Protein AF-A0A928I585-F1 (afdb_monomer)

Sequence (231 aa):
MHPYAYVKDNLMRIREACDARAERLGIKVPKLLAVTKSATSDEVRALVEDFGQTAIAENRTSLFSERYEMFSDEARPEMHLIGSLQTNKVKYIAGKTALIHSLDSLRLAAEIEKQSAKRELRTRVLIEINSGREEAKGGILPEEADAFAEEIKRNYPHLSLSGVMTMAPICATAEEYRPFFRETARIFHRLSDGGMLEGEPVLSMGMSESFEMAIEEGATLIRVGRALFRK

Foldseek 3Di:
DPPQVLLLVLVVVVQVLQVVLCVVVVHDRAAEEEECQPPDLVNVCCCQPVNPRQHYEYQDLVVLLVLLVSDDPVSRHQYEHEHDDDLVSLLSPQPSHPEYQQAFDVSNLVSVLVNLVVVVAAHEYAFEEALVPDPVDGGDHLVCLVVVLVCSQPPRPSYAHQFHAYDHDDDPALVVCLSSLLSRLVSRVVCVVVVSHDDHHAYEDEEPRHVSSNVVSPGNYYYYYCSSRPD

Solvent-accessible surface area (backbone atoms only — not comparable to full-atom values): 12393 Å² total; per-residue (Å²): 129,67,96,58,46,56,39,53,53,31,46,50,53,53,49,53,50,43,46,56,52,16,61,75,68,76,50,77,65,47,45,72,32,38,37,48,77,84,57,54,72,66,58,52,47,43,41,35,77,74,62,66,45,59,33,38,30,26,53,44,74,69,59,40,51,56,58,56,73,72,39,55,87,92,71,47,50,46,34,31,37,64,28,80,66,56,58,93,51,37,76,80,40,59,92,67,51,64,32,37,35,44,46,48,45,71,72,43,50,53,43,46,24,55,49,15,54,78,66,77,40,69,46,39,32,15,42,17,35,21,62,60,72,48,87,92,50,73,36,34,51,73,88,46,48,64,64,50,50,51,50,44,69,75,74,31,84,25,46,35,45,22,34,32,21,46,71,65,67,94,60,97,47,50,73,70,45,46,66,37,42,44,54,52,37,52,51,44,50,52,39,48,76,69,63,64,44,41,85,81,66,36,36,35,28,28,35,64,81,31,32,70,53,20,47,77,47,61,28,43,26,29,47,36,28,66,61,34,73,52,127

Mean predicted aligned error: 2.72 Å

Structure (mmCIF, N/CA/C/O backbone):
data_AF-A0A928I585-F1
#
_entry.id   AF-A0A928I585-F1
#
loop_
_atom_site.group_PDB
_atom_site.id
_atom_site.type_symbol
_atom_site.label_atom_id
_atom_site.label_alt_id
_atom_site.label_comp_id
_atom_site.label_asym_id
_atom_site.label_entity_id
_atom_site.label_seq_id
_atom_site.pdbx_PDB_ins_code
_atom_site.Cartn_x
_atom_site.Cartn_y
_atom_site.Cartn_z
_atom_site.occupancy
_atom_site.B_iso_or_equiv
_atom_site.auth_seq_id
_atom_site.auth_comp_id
_atom_site.auth_asym_id
_atom_site.auth_atom_id
_atom_site.pdbx_PDB_model_num
ATOM 1 N N . MET A 1 1 ? 9.793 7.549 -30.930 1.00 78.75 1 MET A N 1
ATOM 2 C CA . MET A 1 1 ? 9.981 6.571 -29.836 1.00 78.75 1 MET A CA 1
ATOM 3 C C . MET A 1 1 ? 9.528 7.247 -28.553 1.00 78.75 1 MET A C 1
ATOM 5 O O . MET A 1 1 ? 9.855 8.415 -28.383 1.00 78.75 1 MET A O 1
ATOM 9 N N . HIS A 1 2 ? 8.725 6.585 -27.718 1.00 90.06 2 HIS A N 1
ATOM 10 C CA . HIS A 1 2 ? 8.231 7.191 -26.478 1.00 90.06 2 HIS A CA 1
ATOM 11 C C . HIS A 1 2 ? 9.412 7.473 -25.527 1.00 90.06 2 HIS A C 1
ATOM 13 O O . HIS A 1 2 ? 10.196 6.548 -25.302 1.00 90.06 2 HIS A O 1
ATOM 19 N N . PRO A 1 3 ? 9.572 8.684 -24.959 1.00 93.69 3 PRO A N 1
ATOM 20 C CA . PRO A 1 3 ? 10.729 9.017 -24.111 1.00 93.69 3 PRO A CA 1
ATOM 21 C C . PRO A 1 3 ? 10.835 8.122 -22.863 1.00 93.69 3 PRO A C 1
ATOM 23 O O . PRO A 1 3 ? 11.929 7.872 -22.362 1.00 93.69 3 PRO A O 1
ATOM 26 N N . TYR A 1 4 ? 9.699 7.577 -22.420 1.00 97.00 4 TYR A N 1
ATOM 27 C CA . TYR A 1 4 ? 9.581 6.663 -21.278 1.00 97.00 4 TYR A CA 1
ATOM 28 C C . TYR A 1 4 ? 9.326 5.200 -21.677 1.00 97.00 4 TYR A C 1
ATOM 30 O O . TYR A 1 4 ? 8.713 4.457 -20.917 1.00 97.00 4 TYR A O 1
ATOM 38 N N . ALA A 1 5 ? 9.764 4.765 -22.867 1.00 96.38 5 ALA A N 1
ATOM 39 C CA . ALA A 1 5 ? 9.572 3.379 -23.319 1.00 96.38 5 ALA A CA 1
ATOM 40 C C . ALA A 1 5 ? 10.116 2.337 -22.318 1.00 96.38 5 ALA A C 1
ATOM 42 O O . ALA A 1 5 ? 9.455 1.334 -22.075 1.00 96.38 5 ALA A O 1
ATOM 43 N N . TYR A 1 6 ? 11.244 2.619 -21.652 1.00 97.19 6 TYR A N 1
ATOM 44 C CA . TYR A 1 6 ? 11.790 1.735 -20.611 1.00 97.19 6 TYR A CA 1
ATOM 45 C C . TYR A 1 6 ? 10.815 1.511 -19.443 1.00 97.19 6 TYR A C 1
ATOM 47 O O . TYR A 1 6 ? 10.743 0.403 -18.923 1.00 97.19 6 TYR A O 1
ATOM 55 N N . VAL A 1 7 ? 10.026 2.525 -19.054 1.00 97.81 7 VAL A N 1
ATOM 56 C CA . VAL A 1 7 ? 9.015 2.396 -17.988 1.00 97.81 7 VAL A CA 1
ATOM 57 C C . VAL A 1 7 ? 7.910 1.439 -18.425 1.00 97.81 7 VAL A C 1
ATOM 59 O O . VAL A 1 7 ? 7.502 0.584 -17.642 1.00 97.81 7 VAL A O 1
ATOM 62 N N . LYS A 1 8 ? 7.460 1.535 -19.684 1.00 97.75 8 LYS A N 1
ATOM 63 C CA . LYS A 1 8 ? 6.474 0.611 -20.262 1.00 97.75 8 LYS A CA 1
ATOM 64 C C . LYS A 1 8 ? 7.000 -0.822 -20.289 1.00 97.75 8 LYS A C 1
ATOM 66 O O . LYS A 1 8 ? 6.307 -1.727 -19.833 1.00 97.75 8 LYS A O 1
ATOM 71 N N . ASP A 1 9 ? 8.223 -1.015 -20.774 1.00 98.00 9 ASP A N 1
ATOM 72 C CA . ASP A 1 9 ? 8.837 -2.341 -20.864 1.00 98.00 9 ASP A CA 1
ATOM 73 C C . ASP A 1 9 ? 9.013 -2.962 -19.472 1.00 98.00 9 ASP A C 1
ATOM 75 O O . ASP A 1 9 ? 8.718 -4.137 -19.260 1.00 98.00 9 ASP A O 1
ATOM 79 N N . ASN A 1 10 ? 9.441 -2.166 -18.489 1.00 98.19 10 ASN A N 1
ATOM 80 C CA . ASN A 1 10 ? 9.552 -2.609 -17.102 1.00 98.19 10 ASN A CA 1
ATOM 81 C C . ASN A 1 10 ? 8.188 -2.957 -16.500 1.00 98.19 10 ASN A C 1
ATOM 83 O O . ASN A 1 10 ? 8.057 -3.997 -15.857 1.00 98.19 10 ASN A O 1
ATOM 87 N N . LEU A 1 11 ? 7.168 -2.122 -16.726 1.00 98.31 11 LEU A N 1
ATOM 88 C CA . LEU A 1 11 ? 5.801 -2.381 -16.275 1.00 98.31 11 LEU A CA 1
ATOM 89 C C . LEU A 1 11 ? 5.280 -3.714 -16.825 1.00 98.31 11 LEU A C 1
ATOM 91 O O . LEU A 1 11 ? 4.720 -4.502 -16.066 1.00 98.31 11 LEU A O 1
ATOM 95 N N . MET A 1 12 ? 5.490 -3.972 -18.119 1.00 98.19 12 MET A N 1
ATOM 96 C CA . MET A 1 12 ? 5.089 -5.222 -18.769 1.00 98.19 12 MET A CA 1
ATOM 97 C C . MET A 1 12 ? 5.809 -6.423 -18.158 1.00 98.19 12 MET A C 1
ATOM 99 O O . MET A 1 12 ? 5.138 -7.352 -17.724 1.00 98.19 12 MET A O 1
ATOM 103 N N . ARG A 1 13 ? 7.137 -6.361 -17.987 1.00 98.25 13 ARG A N 1
ATOM 104 C CA . ARG A 1 13 ? 7.907 -7.439 -17.335 1.00 98.25 13 ARG A CA 1
ATOM 105 C C . ARG A 1 13 ? 7.422 -7.739 -15.917 1.00 98.25 13 ARG A C 1
ATOM 1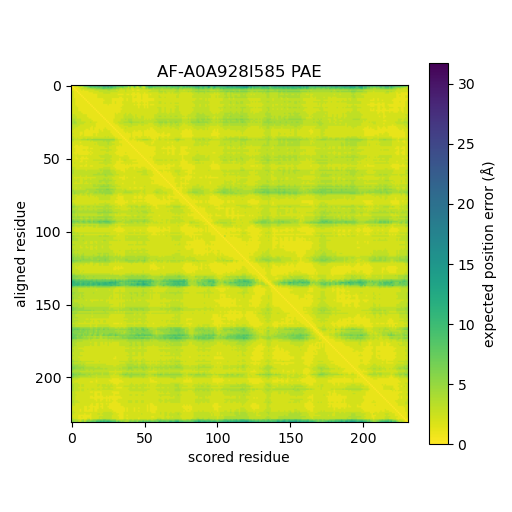07 O O . ARG A 1 13 ? 7.346 -8.898 -15.525 1.00 98.25 13 ARG A O 1
ATOM 114 N N . ILE A 1 14 ? 7.101 -6.707 -15.133 1.00 98.25 14 ILE A N 1
ATOM 115 C CA . ILE A 1 14 ? 6.591 -6.885 -13.766 1.00 98.25 14 ILE A CA 1
ATOM 116 C C . ILE A 1 14 ? 5.202 -7.537 -13.794 1.00 98.25 14 ILE A C 1
ATOM 118 O O . ILE A 1 14 ? 4.952 -8.441 -13.000 1.00 98.25 14 ILE A O 1
ATOM 122 N N . ARG A 1 15 ? 4.309 -7.106 -14.697 1.00 98.25 15 ARG A N 1
ATOM 123 C CA . ARG A 1 15 ? 2.968 -7.697 -14.850 1.00 98.25 15 ARG A CA 1
ATOM 124 C C . ARG A 1 15 ? 3.047 -9.156 -15.295 1.00 98.25 15 ARG A C 1
ATOM 126 O O . ARG A 1 15 ? 2.497 -10.003 -14.607 1.00 98.25 15 ARG A O 1
ATOM 133 N N . GLU A 1 16 ? 3.836 -9.456 -16.324 1.00 98.25 16 GLU A N 1
ATOM 134 C CA . GLU A 1 16 ? 4.101 -10.826 -16.782 1.00 98.25 16 GLU A CA 1
ATOM 135 C C . GLU A 1 16 ? 4.669 -11.698 -15.659 1.00 98.25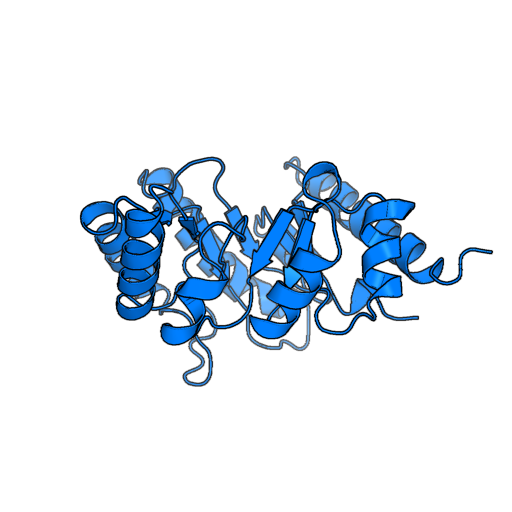 16 GLU A C 1
ATOM 137 O O . GLU A 1 16 ? 4.278 -12.855 -15.501 1.00 98.25 16 GLU A O 1
ATOM 142 N N . ALA A 1 17 ? 5.567 -11.144 -14.834 1.00 97.94 17 ALA A N 1
ATOM 143 C CA . ALA A 1 17 ? 6.060 -11.860 -13.673 1.00 97.94 17 ALA A CA 1
ATOM 144 C C . ALA A 1 17 ? 4.918 -12.177 -12.697 1.00 97.94 17 ALA A C 1
ATOM 146 O O . ALA A 1 17 ? 4.770 -13.333 -12.312 1.00 97.94 17 ALA A O 1
ATOM 147 N N . CYS A 1 18 ? 4.089 -11.194 -12.338 1.00 98.19 18 CYS A N 1
ATOM 148 C CA . CYS A 1 18 ? 2.941 -11.403 -11.452 1.00 98.19 18 CYS A CA 1
ATOM 149 C C . CYS A 1 18 ? 1.968 -12.452 -12.002 1.00 98.19 18 CYS A C 1
ATOM 151 O O . CYS A 1 18 ? 1.593 -13.361 -11.262 1.00 98.19 18 CYS A O 1
ATOM 153 N N . ASP A 1 19 ? 1.620 -12.357 -13.285 1.00 98.19 19 ASP A N 1
ATOM 154 C CA . ASP A 1 19 ? 0.695 -13.263 -13.966 1.00 98.19 19 ASP A CA 1
ATOM 155 C C . ASP A 1 19 ? 1.222 -14.701 -13.937 1.00 98.19 19 ASP A C 1
ATOM 157 O O . ASP A 1 19 ? 0.534 -15.602 -13.462 1.00 98.19 19 ASP A O 1
ATOM 161 N N . ALA A 1 20 ? 2.485 -14.910 -14.323 1.00 98.06 20 ALA A N 1
ATOM 162 C CA . ALA A 1 20 ? 3.092 -16.239 -14.341 1.00 98.06 20 ALA A CA 1
ATOM 163 C C . ALA A 1 20 ? 3.150 -16.889 -12.945 1.00 98.06 20 ALA A C 1
ATOM 165 O O . ALA A 1 20 ? 2.959 -18.100 -12.811 1.00 98.06 20 ALA A O 1
ATOM 166 N N . ARG A 1 21 ? 3.419 -16.112 -11.881 1.00 97.44 21 ARG A N 1
ATOM 167 C CA . ARG A 1 21 ? 3.436 -16.660 -10.509 1.00 97.44 21 ARG A CA 1
ATOM 168 C C . ARG A 1 21 ? 2.017 -16.949 -10.025 1.00 97.44 21 ARG A C 1
ATOM 170 O O . ARG A 1 21 ? 1.809 -17.998 -9.420 1.00 97.44 21 ARG A O 1
ATOM 177 N N . ALA A 1 22 ? 1.064 -16.061 -10.301 1.00 97.44 22 ALA A N 1
ATOM 178 C CA . ALA A 1 22 ? -0.333 -16.249 -9.929 1.00 97.44 22 ALA A CA 1
ATOM 179 C C . ALA A 1 22 ? -0.942 -17.485 -10.609 1.00 97.44 22 ALA A C 1
ATOM 181 O O . ALA A 1 22 ? -1.559 -18.307 -9.934 1.00 97.44 22 ALA A O 1
ATOM 182 N N . GLU A 1 23 ? -0.680 -17.672 -11.906 1.00 98.00 23 GLU A N 1
ATOM 183 C CA . GLU A 1 23 ? -1.092 -18.852 -12.671 1.00 98.00 23 GLU A CA 1
ATOM 184 C C . GLU A 1 23 ? -0.495 -20.135 -12.084 1.00 98.00 23 GLU A C 1
ATOM 186 O O . GLU A 1 23 ? -1.229 -21.070 -11.765 1.00 98.00 23 GLU A O 1
ATOM 191 N N . ARG A 1 24 ? 0.825 -20.161 -11.849 1.00 97.81 24 ARG A N 1
ATOM 192 C CA . ARG A 1 24 ? 1.517 -21.324 -11.267 1.00 97.81 24 ARG A CA 1
ATOM 193 C C . ARG A 1 24 ? 0.950 -21.730 -9.902 1.00 97.81 24 ARG A C 1
ATOM 195 O O . ARG A 1 24 ? 0.950 -22.912 -9.573 1.00 97.81 24 ARG A O 1
ATOM 202 N N . LEU A 1 25 ? 0.520 -20.760 -9.096 1.00 97.38 25 LEU A N 1
ATOM 203 C CA . LEU A 1 25 ? -0.013 -20.982 -7.748 1.00 97.38 25 LEU A CA 1
ATOM 204 C C . LEU A 1 25 ? -1.535 -21.197 -7.724 1.00 97.38 25 LEU A C 1
ATOM 206 O O . LEU A 1 25 ? -2.069 -21.564 -6.681 1.00 97.38 25 LEU A O 1
ATOM 210 N N . GLY A 1 26 ? -2.237 -20.964 -8.837 1.00 97.75 26 GLY A N 1
ATOM 211 C CA . GLY A 1 26 ? -3.699 -21.023 -8.890 1.00 97.75 26 GLY A CA 1
ATOM 212 C C . GLY A 1 26 ? -4.386 -19.932 -8.060 1.00 97.75 26 GLY A C 1
ATOM 213 O O . GLY A 1 26 ? -5.446 -20.178 -7.486 1.00 97.75 26 GLY A O 1
ATOM 214 N N . ILE A 1 27 ? -3.784 -18.741 -7.964 1.00 97.06 27 ILE A N 1
ATOM 215 C CA . ILE A 1 27 ? -4.308 -17.604 -7.187 1.00 97.06 27 ILE A CA 1
ATOM 216 C C . ILE A 1 27 ? -4.685 -16.424 -8.092 1.00 97.06 27 ILE A C 1
ATOM 218 O O . ILE A 1 27 ? -4.290 -16.349 -9.254 1.00 97.06 27 ILE A O 1
ATOM 222 N N . LYS A 1 28 ? -5.437 -15.461 -7.547 1.00 97.44 28 LYS A N 1
ATOM 223 C CA . LYS A 1 28 ? -5.708 -14.183 -8.223 1.00 97.44 28 LYS A CA 1
ATOM 224 C C . LYS A 1 28 ? -4.407 -13.389 -8.381 1.00 97.44 28 LYS A C 1
ATOM 226 O O . LYS A 1 28 ? -3.616 -13.310 -7.443 1.00 97.44 28 LYS A O 1
ATOM 231 N N . VAL A 1 29 ? -4.225 -12.754 -9.540 1.00 98.12 29 VAL A N 1
ATOM 232 C CA . VAL A 1 29 ? -3.088 -11.856 -9.785 1.00 98.12 29 VAL A CA 1
ATOM 233 C C . VAL A 1 29 ? -3.107 -10.712 -8.760 1.00 98.12 29 VAL A C 1
ATOM 235 O O . VAL A 1 29 ? -4.137 -10.042 -8.616 1.00 98.12 29 VAL A O 1
ATOM 238 N N . PRO A 1 30 ? -2.000 -10.467 -8.039 1.00 98.06 30 PRO A N 1
ATOM 239 C CA . PRO A 1 30 ? -1.919 -9.383 -7.070 1.00 98.06 30 PRO A CA 1
ATOM 240 C C . PRO A 1 30 ? -2.001 -8.021 -7.760 1.00 98.06 30 PRO A C 1
ATOM 242 O O . PRO A 1 30 ? -1.493 -7.813 -8.864 1.00 98.06 30 PRO A O 1
ATOM 245 N N . LYS A 1 31 ? -2.567 -7.037 -7.065 1.00 98.38 31 LYS A N 1
ATOM 246 C CA . LYS A 1 31 ? -2.566 -5.658 -7.545 1.00 98.38 31 LYS A CA 1
ATOM 247 C C . LYS A 1 31 ? -1.145 -5.094 -7.520 1.00 98.38 31 LYS A C 1
ATOM 249 O O . LYS A 1 31 ? -0.494 -5.054 -6.476 1.00 98.38 31 LYS A O 1
ATOM 254 N N . LEU A 1 32 ? -0.681 -4.594 -8.661 1.00 98.56 32 LEU A N 1
ATOM 255 C CA . LEU A 1 32 ? 0.571 -3.851 -8.753 1.00 98.56 32 LEU A CA 1
ATOM 256 C C . LEU A 1 32 ? 0.343 -2.386 -8.363 1.00 98.56 32 LEU A C 1
ATOM 258 O O . LEU A 1 32 ? -0.314 -1.644 -9.092 1.00 98.56 32 LEU A O 1
ATOM 262 N N . LEU A 1 33 ? 0.930 -1.962 -7.244 1.00 98.69 33 LEU A N 1
ATOM 263 C CA . LEU A 1 33 ? 0.968 -0.568 -6.816 1.00 98.69 33 LEU A CA 1
ATOM 264 C C . LEU A 1 33 ? 2.307 0.066 -7.222 1.00 98.69 33 LEU A C 1
ATOM 266 O O . LEU A 1 33 ? 3.365 -0.296 -6.694 1.00 98.69 33 LEU A O 1
ATOM 270 N N . ALA A 1 34 ? 2.265 1.016 -8.158 1.00 98.69 34 ALA A N 1
ATOM 271 C CA . ALA A 1 34 ? 3.460 1.693 -8.652 1.00 98.69 34 ALA A CA 1
ATOM 272 C C . ALA A 1 34 ? 3.947 2.752 -7.652 1.00 98.69 34 ALA A C 1
ATOM 274 O O . ALA A 1 34 ? 3.256 3.727 -7.373 1.00 98.69 34 ALA A O 1
ATOM 275 N N . VAL A 1 35 ? 5.151 2.580 -7.108 1.00 98.56 35 VAL A N 1
ATOM 276 C CA . VAL A 1 35 ? 5.731 3.508 -6.128 1.00 98.56 35 VAL A CA 1
ATOM 277 C C . VAL A 1 35 ? 6.500 4.611 -6.851 1.00 98.56 35 VAL A C 1
ATOM 279 O O . VAL A 1 35 ? 7.601 4.380 -7.349 1.00 98.56 35 VAL A O 1
ATOM 282 N N . THR A 1 36 ? 5.946 5.822 -6.863 1.00 98.12 36 THR A N 1
ATOM 283 C CA . THR A 1 36 ? 6.375 6.938 -7.727 1.00 98.12 36 THR A CA 1
ATOM 284 C C . THR A 1 36 ? 7.276 7.968 -7.040 1.00 98.12 36 THR A C 1
ATOM 286 O O . THR A 1 36 ? 7.666 8.961 -7.651 1.00 98.12 36 THR A O 1
ATOM 289 N N . LYS A 1 37 ? 7.703 7.703 -5.797 1.00 95.88 37 LYS A N 1
ATOM 290 C CA . LYS A 1 37 ? 8.476 8.638 -4.950 1.00 95.88 37 LYS A CA 1
ATOM 291 C C . LYS A 1 37 ? 9.781 9.185 -5.540 1.00 95.88 37 LYS A C 1
ATOM 293 O O . LYS A 1 37 ? 10.297 10.185 -5.045 1.00 95.88 37 LYS A O 1
ATOM 298 N N . SER A 1 38 ? 10.355 8.481 -6.515 1.00 93.81 38 SER A N 1
ATOM 299 C CA . SER A 1 38 ? 11.610 8.832 -7.193 1.00 93.81 38 SER A CA 1
ATOM 300 C C . SER A 1 38 ? 11.429 9.118 -8.684 1.00 93.81 38 SER A C 1
ATOM 302 O O . SER A 1 38 ? 12.421 9.357 -9.362 1.00 93.81 38 SER A O 1
ATOM 304 N N . ALA A 1 39 ? 10.198 9.050 -9.190 1.00 97.00 39 ALA A N 1
ATOM 305 C CA . ALA A 1 39 ? 9.883 9.337 -10.580 1.00 97.00 39 ALA A CA 1
ATOM 306 C C . ALA A 1 39 ? 9.668 10.844 -10.776 1.00 97.00 39 ALA A C 1
ATOM 308 O O . ALA A 1 39 ? 9.180 11.551 -9.892 1.00 97.00 39 ALA A O 1
ATOM 309 N N . THR A 1 40 ? 10.022 11.339 -11.950 1.00 97.00 40 THR A N 1
ATOM 310 C CA . THR A 1 40 ? 9.671 12.679 -12.430 1.00 97.00 40 THR A CA 1
ATOM 311 C C . THR A 1 40 ? 8.173 12.786 -12.722 1.00 97.00 40 THR A C 1
ATOM 313 O O . THR A 1 40 ? 7.485 11.783 -12.899 1.00 97.00 40 THR A O 1
ATOM 316 N N . SER A 1 41 ? 7.640 14.007 -12.777 1.00 96.75 41 SER A N 1
ATOM 317 C CA . SER A 1 41 ? 6.222 14.236 -13.092 1.00 96.75 41 SER A CA 1
ATOM 318 C C . SER A 1 41 ? 5.814 13.707 -14.463 1.00 96.75 41 SER A C 1
ATOM 320 O O . SER A 1 41 ? 4.744 13.120 -14.586 1.00 96.75 41 SER A O 1
ATOM 322 N N . ASP A 1 42 ? 6.693 13.826 -15.453 1.00 97.31 42 ASP A N 1
ATOM 323 C CA . ASP A 1 42 ? 6.434 13.324 -16.800 1.00 97.31 42 ASP A CA 1
ATOM 324 C C . ASP A 1 42 ? 6.452 11.788 -16.859 1.00 97.31 42 ASP A C 1
ATOM 326 O O . ASP A 1 42 ? 5.619 11.192 -17.536 1.00 97.31 42 ASP A O 1
ATOM 330 N N . GLU A 1 43 ? 7.332 11.124 -16.096 1.00 97.88 43 GLU A N 1
ATOM 331 C CA . GLU A 1 43 ? 7.302 9.659 -15.963 1.00 97.88 43 GLU A CA 1
ATOM 332 C C . GLU A 1 43 ? 6.001 9.171 -15.321 1.00 97.88 43 GLU A C 1
ATOM 334 O O . GLU A 1 43 ? 5.444 8.164 -15.756 1.00 97.88 43 GLU A O 1
ATOM 339 N N . VAL A 1 44 ? 5.513 9.864 -14.285 1.00 98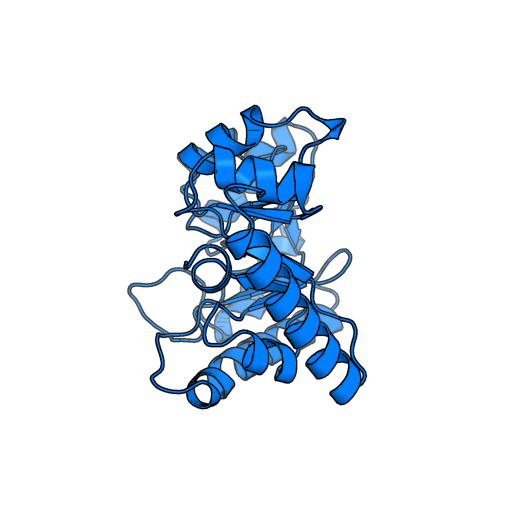.19 44 VAL A N 1
ATOM 340 C CA . VAL A 1 44 ? 4.255 9.505 -13.612 1.00 98.19 44 VAL A CA 1
ATOM 341 C C . VAL A 1 44 ? 3.061 9.742 -14.530 1.00 98.19 44 VAL A C 1
ATOM 343 O O . VAL A 1 44 ? 2.181 8.886 -14.599 1.00 98.19 44 VAL A O 1
ATOM 346 N N . ARG A 1 45 ? 3.050 10.855 -15.274 1.00 97.50 45 ARG A N 1
ATOM 347 C CA . ARG A 1 45 ? 2.014 11.135 -16.272 1.00 97.50 45 ARG A CA 1
ATOM 348 C C . ARG A 1 45 ? 1.976 10.047 -17.341 1.00 97.50 45 ARG A C 1
ATOM 350 O O . ARG A 1 45 ? 0.930 9.439 -17.529 1.00 97.50 45 ARG A O 1
ATOM 357 N N . ALA A 1 46 ? 3.120 9.727 -17.944 1.00 97.94 46 ALA A N 1
ATOM 358 C CA . ALA A 1 46 ? 3.216 8.672 -18.950 1.00 97.94 46 ALA A CA 1
ATOM 359 C C . ALA A 1 46 ? 2.778 7.300 -18.418 1.00 97.94 46 ALA A C 1
ATOM 361 O O . ALA A 1 46 ? 2.062 6.554 -19.083 1.00 97.94 46 ALA A O 1
ATOM 362 N N . LEU A 1 47 ? 3.181 6.961 -17.191 1.00 98.25 47 LEU A N 1
ATOM 363 C CA . LEU A 1 47 ? 2.799 5.706 -16.551 1.00 98.25 47 LEU A CA 1
ATOM 364 C C . LEU A 1 47 ? 1.273 5.549 -16.439 1.00 98.25 47 LEU A C 1
ATOM 366 O O . LEU A 1 47 ? 0.753 4.453 -16.656 1.00 98.25 47 LEU A O 1
ATOM 370 N N . VAL A 1 48 ? 0.569 6.626 -16.097 1.00 98.25 48 VAL A N 1
ATOM 371 C CA . VAL A 1 48 ? -0.885 6.623 -15.904 1.00 98.25 48 VAL A CA 1
ATOM 372 C C . VAL A 1 48 ? -1.618 6.766 -17.238 1.00 98.25 48 VAL A C 1
ATOM 374 O O . VAL A 1 48 ? -2.412 5.897 -17.588 1.00 98.25 48 VAL A O 1
ATOM 377 N N . GLU A 1 49 ? -1.335 7.832 -17.986 1.00 97.00 49 GLU A N 1
ATOM 378 C CA . GLU A 1 49 ? -2.092 8.232 -19.178 1.00 97.00 49 GLU A CA 1
ATOM 379 C C . GLU A 1 49 ? -1.753 7.363 -20.397 1.00 97.00 49 GLU A C 1
ATOM 381 O O . GLU A 1 49 ? -2.658 6.910 -21.097 1.00 97.00 49 GLU A O 1
ATOM 386 N N . ASP A 1 50 ? -0.470 7.058 -20.620 1.00 97.31 50 ASP A N 1
ATOM 387 C CA . ASP A 1 50 ? -0.028 6.344 -21.826 1.00 97.31 50 ASP A CA 1
ATOM 388 C C . ASP A 1 50 ? 0.067 4.827 -21.615 1.00 97.31 50 ASP A C 1
ATOM 390 O O . ASP A 1 50 ? -0.125 4.043 -22.551 1.00 97.31 50 ASP A O 1
ATOM 394 N N . PHE A 1 51 ? 0.404 4.385 -20.397 1.00 97.69 51 PHE A N 1
ATOM 395 C CA . PHE A 1 51 ? 0.650 2.966 -20.086 1.00 97.69 51 PHE A CA 1
ATOM 396 C C . PHE A 1 51 ? -0.449 2.317 -19.233 1.00 97.69 51 PHE A C 1
ATOM 398 O O . PHE A 1 51 ? -0.382 1.114 -18.952 1.00 97.69 51 PHE A O 1
ATOM 405 N N . GLY A 1 52 ? -1.481 3.081 -18.862 1.00 96.69 52 GLY A N 1
ATOM 406 C CA . GLY A 1 52 ? -2.692 2.565 -18.227 1.00 96.69 52 GLY A CA 1
ATOM 407 C C . GLY A 1 52 ? -2.457 1.997 -16.829 1.00 96.69 52 GLY A C 1
ATOM 408 O O . GLY A 1 52 ? -3.088 1.010 -16.441 1.00 96.69 52 GLY A O 1
ATOM 409 N N . GLN A 1 53 ? -1.505 2.543 -16.071 1.00 98.12 53 GLN A N 1
ATOM 410 C CA . GLN A 1 53 ? -1.376 2.202 -14.661 1.00 98.12 53 GLN A CA 1
ATOM 411 C C . GLN A 1 53 ? -2.465 2.908 -13.854 1.00 98.12 53 GLN A C 1
ATOM 413 O O . GLN A 1 53 ? -2.547 4.130 -13.824 1.00 98.12 53 GLN A O 1
ATOM 418 N N . THR A 1 54 ? -3.270 2.127 -13.141 1.00 97.81 54 THR A N 1
ATOM 419 C CA . THR A 1 54 ? -4.463 2.626 -12.443 1.00 97.81 54 THR A CA 1
ATOM 420 C C . THR A 1 54 ? -4.253 2.881 -10.957 1.00 97.81 54 THR A C 1
ATOM 422 O O . THR A 1 54 ? -5.154 3.397 -10.308 1.00 97.81 54 THR A O 1
ATOM 425 N N . ALA A 1 55 ? -3.093 2.526 -10.396 1.00 98.44 55 ALA A N 1
ATOM 426 C CA . ALA A 1 55 ? -2.791 2.733 -8.983 1.00 98.44 55 ALA A CA 1
ATOM 427 C C . ALA A 1 55 ? -1.336 3.160 -8.759 1.00 98.44 55 ALA A C 1
ATOM 429 O O . ALA A 1 55 ? -0.402 2.487 -9.216 1.00 98.44 55 ALA A O 1
ATOM 430 N N . ILE A 1 56 ? -1.148 4.246 -8.011 1.00 98.75 56 ILE A N 1
ATOM 431 C CA . ILE A 1 56 ? 0.162 4.799 -7.656 1.00 98.75 56 ILE A CA 1
ATOM 432 C C . ILE A 1 56 ? 0.275 5.035 -6.150 1.00 98.75 56 ILE A C 1
ATOM 434 O O . ILE A 1 56 ? -0.721 5.187 -5.441 1.00 98.75 56 ILE A O 1
ATOM 438 N N . ALA A 1 57 ? 1.507 5.088 -5.654 1.00 98.44 57 ALA A N 1
ATOM 439 C CA . ALA A 1 57 ? 1.791 5.299 -4.247 1.00 98.44 57 ALA A CA 1
ATOM 440 C C . ALA A 1 57 ? 2.916 6.289 -4.002 1.00 98.44 57 ALA A C 1
ATOM 442 O O . ALA A 1 57 ? 3.992 6.207 -4.600 1.00 98.44 57 ALA A O 1
ATOM 443 N N . GLU A 1 58 ? 2.692 7.131 -2.998 1.00 98.25 58 GLU A N 1
ATOM 444 C CA . GLU A 1 58 ? 3.682 8.072 -2.499 1.00 98.25 58 GLU A CA 1
ATOM 445 C C . GLU A 1 58 ? 4.037 7.800 -1.038 1.00 98.25 58 GLU A C 1
ATOM 447 O O . GLU A 1 58 ? 3.239 7.287 -0.251 1.00 98.25 58 GLU A O 1
ATOM 452 N N . ASN A 1 59 ? 5.269 8.145 -0.662 1.00 96.44 59 ASN A N 1
ATOM 453 C CA . ASN A 1 59 ? 5.765 7.972 0.706 1.00 96.44 59 ASN A CA 1
ATOM 454 C C . ASN A 1 59 ? 5.799 9.276 1.517 1.00 96.44 59 ASN A C 1
ATOM 456 O O . ASN A 1 59 ? 6.178 9.263 2.685 1.00 96.44 59 ASN A O 1
ATOM 460 N N . ARG A 1 60 ? 5.458 10.411 0.900 1.00 96.44 60 ARG A N 1
ATOM 461 C CA . ARG A 1 60 ? 5.440 11.731 1.538 1.00 96.44 60 ARG A CA 1
ATOM 462 C C . ARG A 1 60 ? 4.143 12.438 1.192 1.00 96.44 60 ARG A C 1
ATOM 464 O O . ARG A 1 60 ? 3.754 12.489 0.032 1.00 96.44 60 ARG A O 1
ATOM 471 N N . THR A 1 61 ? 3.516 13.049 2.191 1.00 96.31 61 THR A N 1
ATOM 472 C CA . THR A 1 61 ? 2.231 13.749 2.032 1.00 96.31 61 THR A CA 1
ATOM 473 C C . THR A 1 61 ? 2.311 14.960 1.100 1.00 96.31 61 THR A C 1
ATOM 475 O O . THR A 1 61 ? 1.341 15.258 0.407 1.00 96.31 61 THR A O 1
ATOM 478 N N . SER A 1 62 ? 3.466 15.631 1.033 1.00 95.56 62 SER A N 1
ATOM 479 C CA . SER A 1 62 ? 3.698 16.732 0.090 1.00 95.56 62 SER A CA 1
ATOM 480 C C . SER A 1 62 ? 3.690 16.247 -1.357 1.00 95.56 62 SER A C 1
ATOM 482 O O . SER A 1 62 ? 2.955 16.791 -2.172 1.00 95.56 62 SER A O 1
ATOM 484 N N . LEU A 1 63 ? 4.446 15.185 -1.647 1.00 96.44 63 LEU A N 1
ATOM 485 C CA . LEU A 1 63 ? 4.519 14.608 -2.986 1.00 96.44 63 LEU A CA 1
ATOM 486 C C . LEU A 1 63 ? 3.187 13.961 -3.383 1.00 96.44 63 LEU A C 1
ATOM 488 O O . LEU A 1 63 ? 2.731 14.154 -4.499 1.00 96.44 63 LEU A O 1
ATOM 492 N N . PHE A 1 64 ? 2.504 13.293 -2.446 1.00 97.75 64 PHE A N 1
ATOM 493 C CA . PHE A 1 64 ? 1.127 12.836 -2.646 1.00 97.75 64 PHE A CA 1
ATOM 494 C C . PHE A 1 64 ? 0.215 13.984 -3.091 1.00 97.75 64 PHE A C 1
ATOM 496 O O . PHE A 1 64 ? -0.522 13.840 -4.057 1.00 97.75 64 PHE A O 1
ATOM 503 N N . SER A 1 65 ? 0.273 15.134 -2.413 1.00 96.19 65 SER A N 1
ATOM 504 C CA . SER A 1 65 ? -0.567 16.283 -2.770 1.00 96.19 65 SER A CA 1
ATOM 505 C C . SER A 1 65 ? -0.227 16.810 -4.165 1.00 96.19 65 SER A C 1
ATOM 507 O O . SER A 1 65 ? -1.133 17.059 -4.944 1.00 96.19 65 SER A O 1
ATOM 509 N N . GLU A 1 66 ? 1.058 16.902 -4.515 1.00 95.69 66 GLU A N 1
ATOM 510 C CA . GLU A 1 66 ? 1.499 17.285 -5.863 1.00 95.69 66 GLU A CA 1
ATOM 511 C C . GLU A 1 66 ? 0.975 16.320 -6.940 1.00 95.69 66 GLU A C 1
ATOM 513 O O . GLU A 1 66 ? 0.442 16.761 -7.956 1.00 95.69 66 GLU A O 1
ATOM 518 N N . ARG A 1 67 ? 1.073 15.002 -6.710 1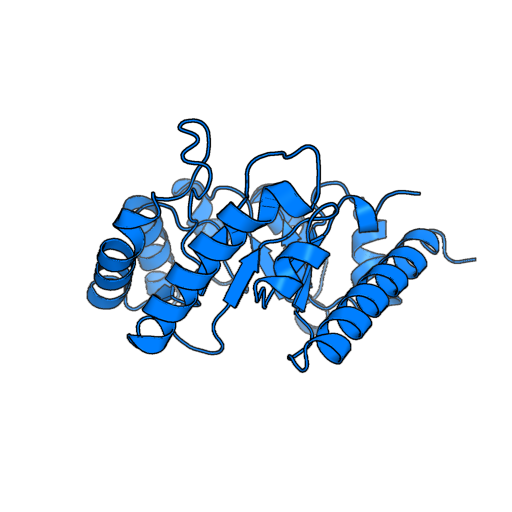.00 96.56 67 ARG A N 1
ATOM 519 C CA . ARG A 1 67 ? 0.528 13.990 -7.632 1.00 96.56 67 ARG A CA 1
ATOM 520 C C . ARG A 1 67 ? -0.990 14.054 -7.733 1.00 96.56 67 ARG A C 1
ATOM 522 O O . ARG A 1 67 ? -1.524 13.821 -8.807 1.00 96.56 67 ARG A O 1
ATOM 529 N N . TYR A 1 68 ? -1.682 14.380 -6.646 1.00 96.75 68 TYR A N 1
ATOM 530 C CA . TYR A 1 68 ? -3.139 14.464 -6.640 1.00 96.75 68 TYR A CA 1
ATOM 531 C C . TYR A 1 68 ? -3.651 15.576 -7.558 1.00 96.75 68 TYR A C 1
ATOM 533 O O . TYR A 1 68 ? -4.580 15.348 -8.330 1.00 96.75 68 TYR A O 1
ATOM 541 N N . GLU A 1 69 ? -3.013 16.749 -7.508 1.00 96.31 69 GLU A N 1
ATOM 542 C CA . GLU A 1 69 ? -3.371 17.907 -8.340 1.00 96.31 69 GLU A CA 1
ATOM 543 C C . GLU A 1 69 ? -2.900 17.765 -9.805 1.00 96.31 69 GLU A C 1
ATOM 545 O O . GLU A 1 69 ? -3.294 18.549 -10.664 1.00 96.31 69 GLU A O 1
ATOM 550 N N . MET A 1 70 ? -2.060 16.770 -10.117 1.00 96.06 70 MET A N 1
ATOM 551 C CA . MET A 1 70 ? -1.560 16.517 -11.477 1.00 96.06 70 MET A CA 1
ATOM 552 C C . MET A 1 70 ? -2.631 15.975 -12.432 1.00 96.06 70 MET A C 1
ATOM 554 O O . MET A 1 70 ? -2.506 16.153 -13.649 1.00 96.06 70 MET A O 1
ATOM 558 N N . PHE A 1 71 ? -3.639 15.294 -11.884 1.00 96.75 71 PHE A N 1
ATOM 559 C CA . PHE A 1 71 ? -4.664 14.570 -12.630 1.00 96.75 71 PHE A CA 1
ATOM 560 C C . PHE A 1 71 ? -6.053 15.155 -12.359 1.00 96.75 71 PHE A C 1
ATOM 562 O O . PHE A 1 71 ? -6.373 15.507 -11.216 1.00 96.75 71 PHE A O 1
ATOM 569 N N . SER A 1 72 ? -6.891 15.217 -13.400 1.00 95.38 72 SER A N 1
ATOM 570 C CA . SER A 1 72 ? -8.321 15.510 -13.236 1.00 95.38 72 SER A CA 1
ATOM 571 C C . SER A 1 72 ? -9.016 14.378 -12.484 1.00 95.38 72 SER A C 1
ATOM 573 O O . SER A 1 72 ? -8.480 13.274 -12.392 1.00 95.38 72 SER A O 1
ATOM 575 N N . ASP A 1 73 ? -10.212 14.631 -11.956 1.00 93.56 73 ASP A N 1
ATOM 576 C CA . ASP A 1 73 ? -10.960 13.625 -11.198 1.00 93.56 73 ASP A CA 1
ATOM 577 C C . ASP A 1 73 ? -11.245 12.357 -12.024 1.00 93.56 73 ASP A C 1
ATOM 579 O O . ASP A 1 73 ? -11.170 11.256 -11.486 1.00 93.56 73 ASP A O 1
ATOM 583 N N . GLU A 1 74 ? -11.484 12.491 -13.331 1.00 93.56 74 GLU A N 1
ATOM 584 C CA . GLU A 1 74 ? -11.782 11.379 -14.244 1.00 93.56 74 GLU A CA 1
ATOM 585 C C . GLU A 1 74 ? -10.546 10.552 -14.617 1.00 93.56 74 GLU A C 1
ATOM 587 O O . GLU A 1 74 ? -10.659 9.357 -14.880 1.00 93.56 74 GLU A O 1
ATOM 592 N N . ALA A 1 75 ? -9.371 11.185 -14.662 1.00 94.44 75 ALA A N 1
ATOM 593 C CA . ALA A 1 75 ? -8.113 10.550 -15.055 1.00 94.44 75 ALA A CA 1
ATOM 594 C C . ALA A 1 75 ? -7.242 10.142 -13.855 1.00 94.44 75 ALA A C 1
ATOM 596 O O . ALA A 1 75 ? -6.171 9.559 -14.037 1.00 94.44 75 ALA A O 1
ATOM 597 N N . ARG A 1 76 ? -7.657 10.467 -12.622 1.00 97.56 76 ARG A N 1
ATOM 598 C CA . ARG A 1 76 ? -6.843 10.230 -11.429 1.00 97.56 76 ARG A CA 1
ATOM 599 C C . ARG A 1 76 ? -6.736 8.729 -11.139 1.00 97.56 76 ARG A C 1
ATOM 601 O O . ARG A 1 76 ? -7.762 8.072 -10.959 1.00 97.56 76 ARG A O 1
ATOM 608 N N . PRO A 1 77 ? -5.514 8.178 -11.020 1.00 98.06 77 PRO A N 1
ATOM 609 C CA . PRO A 1 77 ? -5.342 6.803 -10.573 1.00 98.06 77 PRO A CA 1
ATOM 610 C C . PRO A 1 77 ? -5.751 6.674 -9.101 1.00 98.06 77 PRO A C 1
ATOM 612 O O . PRO A 1 77 ? -5.779 7.651 -8.350 1.00 98.06 77 PRO A O 1
ATOM 615 N N . GLU A 1 78 ? -5.977 5.452 -8.635 1.00 98.06 78 GLU A N 1
ATOM 616 C CA . GLU A 1 78 ? -6.044 5.186 -7.204 1.00 98.06 78 GLU A CA 1
ATOM 617 C C . GLU A 1 78 ? -4.736 5.621 -6.536 1.00 98.06 78 GLU A C 1
ATOM 619 O O . GLU A 1 78 ? -3.646 5.153 -6.876 1.00 98.06 78 GLU A O 1
ATOM 624 N N . MET A 1 79 ? -4.846 6.524 -5.567 1.00 98.19 79 MET A N 1
ATOM 625 C CA . MET A 1 79 ? -3.691 7.087 -4.885 1.00 98.19 79 MET A CA 1
ATOM 626 C C . MET A 1 79 ? -3.555 6.524 -3.481 1.00 98.19 79 MET A C 1
ATOM 628 O O . MET A 1 79 ? -4.421 6.722 -2.632 1.00 98.19 79 MET A O 1
ATOM 632 N N . HIS A 1 80 ? -2.439 5.857 -3.221 1.00 98.75 80 HIS A N 1
ATOM 633 C CA . HIS A 1 80 ? -2.135 5.249 -1.932 1.00 98.75 80 HIS A CA 1
ATOM 634 C C . HIS A 1 80 ? -1.051 6.049 -1.201 1.00 98.75 80 HIS A C 1
ATOM 636 O O . HIS A 1 80 ? -0.119 6.581 -1.814 1.00 98.75 80 HIS A O 1
ATOM 642 N N . LEU A 1 81 ? -1.128 6.091 0.129 1.00 98.56 81 LEU A N 1
ATOM 643 C CA . LEU A 1 81 ? -0.050 6.608 0.972 1.00 98.56 81 LEU A CA 1
ATOM 644 C C . LEU A 1 81 ? 0.626 5.443 1.698 1.00 98.56 81 LEU A C 1
ATOM 646 O O . LEU A 1 81 ? -0.016 4.741 2.479 1.00 98.56 81 LEU A O 1
ATOM 650 N N . ILE A 1 82 ? 1.920 5.247 1.433 1.00 98.06 82 ILE A N 1
ATOM 651 C CA . ILE A 1 82 ? 2.687 4.091 1.934 1.00 98.06 82 ILE A CA 1
ATOM 652 C C . ILE A 1 82 ? 3.815 4.448 2.901 1.00 98.06 82 ILE A C 1
ATOM 654 O O . ILE A 1 82 ? 4.486 3.557 3.406 1.00 98.06 82 ILE A O 1
ATOM 658 N N . GLY A 1 83 ? 4.083 5.737 3.096 1.00 96.12 83 GLY A N 1
ATOM 659 C CA . GLY A 1 83 ? 5.065 6.209 4.069 1.00 96.12 83 GLY A CA 1
ATOM 660 C C . GLY A 1 83 ? 4.388 6.672 5.349 1.00 96.12 83 GLY A C 1
ATOM 661 O O . GLY A 1 83 ? 3.199 6.987 5.331 1.00 96.12 83 GLY A O 1
ATOM 662 N N . SER A 1 84 ? 5.166 6.769 6.426 1.00 94.62 84 SER A N 1
ATOM 663 C CA . SER A 1 84 ? 4.687 7.178 7.746 1.00 94.62 84 SER A CA 1
ATOM 664 C C . SER A 1 84 ? 3.847 8.455 7.683 1.00 94.62 84 SER A C 1
ATOM 666 O O . SER A 1 84 ? 4.282 9.497 7.173 1.00 94.62 84 SER A O 1
ATOM 668 N N . LEU A 1 85 ? 2.636 8.385 8.234 1.00 96.81 85 LEU A N 1
ATOM 669 C CA . LEU A 1 85 ? 1.694 9.493 8.240 1.00 96.81 85 LEU A CA 1
ATOM 670 C C . LEU A 1 85 ? 1.732 10.218 9.584 1.00 96.81 85 LEU A C 1
ATOM 672 O O . LEU A 1 85 ? 1.197 9.765 10.588 1.00 96.81 85 LEU A O 1
ATOM 676 N N . GLN A 1 86 ? 2.325 11.408 9.587 1.00 96.25 86 GLN A N 1
ATOM 677 C CA . GLN A 1 86 ? 2.268 12.287 10.751 1.00 96.25 86 GLN A CA 1
ATOM 678 C C . GLN A 1 86 ? 0.829 12.772 10.983 1.00 96.25 86 GLN A C 1
ATOM 680 O O . GLN A 1 86 ? 0.156 13.218 10.051 1.00 96.25 86 GLN A O 1
ATOM 685 N N . THR A 1 87 ? 0.376 12.759 12.238 1.00 97.19 87 THR A N 1
ATOM 686 C CA . THR A 1 87 ? -0.998 13.136 12.626 1.00 97.19 87 THR A CA 1
ATOM 687 C C . THR A 1 87 ? -1.404 14.522 12.118 1.00 97.19 87 THR A C 1
ATOM 689 O O . THR A 1 87 ? -2.456 14.691 11.508 1.00 97.19 87 THR A O 1
ATOM 692 N N . ASN A 1 88 ? -0.529 15.523 12.238 1.00 96.88 88 ASN A N 1
ATOM 693 C CA . ASN A 1 88 ? -0.781 16.880 11.733 1.00 96.88 88 ASN A CA 1
ATOM 694 C C . ASN A 1 88 ? -0.946 16.970 10.199 1.00 96.88 88 ASN A C 1
ATOM 696 O O . ASN A 1 88 ? -1.393 18.009 9.696 1.00 96.88 88 ASN A O 1
ATOM 700 N N . LYS A 1 89 ? -0.582 15.920 9.451 1.00 97.50 89 LYS A N 1
ATOM 701 C CA . LYS A 1 89 ? -0.722 15.844 7.993 1.00 97.50 89 LYS A CA 1
ATOM 702 C C . LYS A 1 89 ? -1.971 15.098 7.528 1.00 97.50 89 LYS A C 1
ATOM 704 O O . LYS A 1 89 ? -2.335 15.250 6.365 1.00 97.50 89 LYS A O 1
ATOM 709 N N . VAL A 1 90 ? -2.668 14.378 8.407 1.00 97.75 90 VAL A N 1
ATOM 710 C CA . VAL A 1 90 ? -3.878 13.600 8.069 1.00 97.75 90 VAL A CA 1
ATOM 711 C C . VAL A 1 90 ? -4.933 14.460 7.366 1.00 97.75 90 VAL A C 1
ATOM 713 O O . VAL A 1 90 ? -5.521 14.037 6.373 1.00 97.75 90 VAL A O 1
ATOM 716 N N . LYS A 1 91 ? -5.112 15.714 7.802 1.00 95.75 91 LYS A N 1
ATOM 717 C CA . LYS A 1 91 ? -6.055 16.673 7.196 1.00 95.75 91 LYS A CA 1
ATOM 718 C C . LYS A 1 91 ? -5.820 16.952 5.702 1.00 95.75 91 LYS A C 1
ATOM 720 O O . LYS A 1 91 ? -6.744 17.391 5.023 1.00 95.75 91 LYS A O 1
ATOM 725 N N . TYR A 1 92 ? -4.611 16.730 5.186 1.00 94.88 92 TYR A N 1
ATOM 726 C CA . TYR A 1 92 ? -4.306 16.909 3.761 1.00 94.88 92 TYR A CA 1
ATOM 727 C C . TYR A 1 92 ? -4.598 15.653 2.931 1.00 94.88 92 TYR A C 1
ATOM 729 O O . TYR A 1 92 ? -4.664 15.745 1.711 1.00 94.88 92 TYR A O 1
ATOM 737 N N . ILE A 1 93 ? -4.770 14.498 3.583 1.00 95.19 93 ILE A N 1
ATOM 738 C CA . ILE A 1 93 ? -4.845 13.178 2.943 1.00 95.19 93 ILE A CA 1
ATOM 739 C C . ILE A 1 93 ? -6.248 12.569 3.027 1.00 95.19 93 ILE A C 1
ATOM 741 O O . ILE A 1 93 ? -6.681 11.916 2.078 1.00 95.19 93 ILE A O 1
ATOM 745 N N . ALA A 1 94 ? -6.969 12.782 4.135 1.00 92.00 94 ALA A N 1
ATOM 746 C CA . ALA A 1 94 ? -8.336 12.282 4.305 1.00 92.00 94 ALA A CA 1
ATOM 747 C C . ALA A 1 94 ? -9.209 12.674 3.098 1.00 92.00 94 ALA A C 1
ATOM 749 O O . ALA A 1 94 ? -9.141 13.809 2.634 1.00 92.00 94 ALA A O 1
ATOM 750 N N . GLY A 1 95 ? -9.987 11.744 2.546 1.00 92.62 95 GLY A N 1
ATOM 751 C CA . GLY A 1 95 ? -10.820 11.978 1.355 1.00 92.62 95 GLY A CA 1
ATOM 752 C C . GLY A 1 95 ? -10.086 12.122 0.013 1.00 92.62 95 GLY A C 1
ATOM 753 O O . GLY A 1 95 ? -10.751 12.220 -1.008 1.00 92.62 95 GLY A O 1
ATOM 754 N N . LYS A 1 96 ? -8.746 12.119 -0.010 1.00 96.00 96 LYS A N 1
ATOM 755 C CA . LYS A 1 96 ? -7.943 12.085 -1.248 1.00 96.00 96 LYS A CA 1
ATOM 756 C C . LYS A 1 96 ? -7.293 10.722 -1.504 1.00 96.00 96 LYS A C 1
ATOM 758 O O . LYS A 1 96 ? -6.940 10.401 -2.632 1.00 96.00 96 LYS A O 1
ATOM 763 N N . THR A 1 97 ? -7.076 9.943 -0.448 1.00 96.94 97 THR A N 1
ATOM 764 C CA . THR A 1 97 ? -6.413 8.635 -0.510 1.00 96.94 97 THR A CA 1
ATOM 765 C C . THR A 1 97 ? -7.403 7.501 -0.754 1.00 96.94 97 THR A C 1
ATOM 767 O O . THR A 1 97 ? -8.462 7.453 -0.131 1.00 96.94 97 THR A O 1
ATOM 770 N N . ALA A 1 98 ? -7.020 6.557 -1.611 1.00 98.06 98 ALA A N 1
ATOM 771 C CA . ALA A 1 98 ? -7.708 5.283 -1.776 1.00 98.06 98 ALA A CA 1
ATOM 772 C C . ALA A 1 98 ? -7.408 4.324 -0.610 1.00 98.06 98 ALA A C 1
ATOM 774 O O . ALA A 1 98 ? -8.276 3.546 -0.213 1.00 98.06 98 ALA A O 1
ATOM 775 N N . LEU A 1 99 ? -6.186 4.376 -0.058 1.00 98.69 99 LEU A N 1
ATOM 776 C CA . LEU A 1 99 ? -5.737 3.504 1.030 1.00 98.69 99 LEU A CA 1
ATOM 777 C C . LEU A 1 99 ? -4.494 4.076 1.734 1.00 98.69 99 LEU A C 1
ATOM 779 O O . LEU A 1 99 ? -3.499 4.425 1.092 1.00 98.69 99 LEU A O 1
ATOM 783 N N . ILE A 1 100 ? -4.525 4.145 3.066 1.00 98.69 100 ILE A N 1
ATOM 784 C CA . ILE A 1 100 ? -3.343 4.434 3.899 1.00 98.69 100 ILE A CA 1
ATOM 785 C C . ILE A 1 100 ? -2.765 3.109 4.385 1.00 98.69 100 ILE A C 1
ATOM 787 O O . ILE A 1 100 ? -3.457 2.341 5.040 1.00 98.69 100 ILE A O 1
ATOM 791 N N . HIS A 1 101 ? -1.498 2.838 4.089 1.00 98.69 101 HIS A N 1
ATOM 792 C CA . HIS A 1 101 ? -0.872 1.560 4.439 1.00 98.69 101 HIS A CA 1
ATOM 793 C C . HIS A 1 101 ? -0.165 1.567 5.801 1.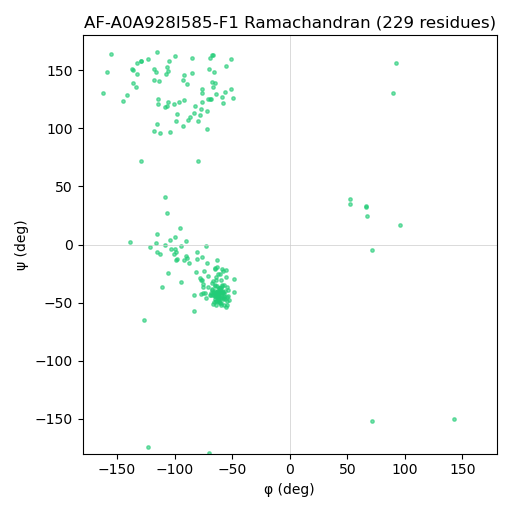00 98.69 101 HIS A C 1
ATOM 795 O O . HIS A 1 101 ? 0.228 0.510 6.275 1.00 98.69 101 HIS A O 1
ATOM 801 N N . SER A 1 102 ? 0.051 2.748 6.379 1.00 97.62 102 SER A N 1
ATOM 802 C CA . SER A 1 102 ? 0.966 2.973 7.501 1.00 97.62 102 SER A CA 1
ATOM 803 C C . SER A 1 102 ? 0.230 3.256 8.818 1.00 97.62 102 SER A C 1
ATOM 805 O O . SER A 1 102 ? 0.565 4.223 9.507 1.00 97.62 102 SER A O 1
ATOM 807 N N . LEU A 1 103 ? -0.865 2.544 9.121 1.00 98.50 103 LEU A N 1
ATOM 808 C CA . LEU A 1 103 ? -1.533 2.711 10.414 1.00 98.50 103 LEU A CA 1
ATOM 809 C C . LEU A 1 103 ? -0.765 1.921 11.476 1.00 98.50 103 LEU A C 1
ATOM 811 O O . LEU A 1 103 ? -0.848 0.698 11.516 1.00 98.50 103 LEU A O 1
ATOM 815 N N . ASP A 1 104 ? -0.034 2.629 12.329 1.00 97.25 104 ASP A N 1
ATOM 816 C CA . ASP A 1 104 ? 0.908 2.044 13.292 1.00 97.25 104 ASP A CA 1
ATOM 817 C C . ASP A 1 104 ? 0.599 2.391 14.757 1.00 97.25 104 ASP A C 1
ATOM 819 O O . ASP A 1 104 ? 1.317 1.986 15.665 1.00 97.25 104 ASP A O 1
ATOM 823 N N . SER A 1 105 ? -0.437 3.194 15.014 1.00 98.00 105 SER A N 1
ATOM 824 C CA . SER A 1 105 ? -0.727 3.690 16.358 1.00 98.00 105 SER A CA 1
ATOM 825 C C . SER A 1 105 ? -2.176 4.142 16.524 1.00 98.00 105 SER A C 1
ATOM 827 O O . SER A 1 105 ? -2.788 4.711 15.617 1.00 98.00 105 SER A O 1
ATOM 829 N N . LEU A 1 106 ? -2.712 3.984 17.739 1.00 98.38 106 LEU A N 1
ATOM 830 C CA . LEU A 1 106 ? -4.049 4.480 18.098 1.00 98.38 106 LEU A CA 1
ATOM 831 C C . LEU A 1 106 ? -4.139 6.009 18.034 1.00 98.38 106 LEU A C 1
ATOM 833 O O . LEU A 1 106 ? -5.191 6.578 17.744 1.00 98.38 106 LEU A O 1
ATOM 837 N N . ARG A 1 107 ? -3.012 6.700 18.248 1.00 98.25 107 ARG A N 1
ATOM 838 C CA . ARG A 1 107 ? -2.924 8.154 18.076 1.00 98.25 107 ARG A CA 1
ATOM 839 C C . ARG A 1 107 ? -3.149 8.559 16.618 1.00 98.25 107 ARG A C 1
ATOM 841 O O . ARG A 1 107 ? -3.824 9.558 16.367 1.00 98.25 107 ARG A O 1
ATOM 848 N N . LEU A 1 108 ? -2.583 7.812 15.669 1.00 98.56 108 LEU A N 1
ATOM 849 C CA . LEU A 1 108 ? -2.830 8.031 14.249 1.00 98.56 108 LEU A CA 1
ATOM 850 C C . LEU A 1 108 ? -4.269 7.656 13.877 1.00 98.56 108 LEU A C 1
ATOM 852 O O . LEU A 1 108 ? -4.928 8.449 13.205 1.00 98.56 108 LEU A O 1
ATOM 856 N N . ALA A 1 109 ? -4.781 6.530 14.384 1.00 98.62 109 ALA A N 1
ATOM 857 C CA . ALA A 1 109 ? -6.172 6.119 14.188 1.00 98.62 109 ALA A CA 1
ATOM 858 C C . ALA A 1 109 ? -7.162 7.212 14.615 1.00 98.62 109 ALA A C 1
ATOM 860 O O . ALA A 1 109 ? -8.024 7.604 13.832 1.00 98.62 109 ALA A O 1
ATOM 861 N N . ALA A 1 110 ? -6.974 7.782 15.809 1.00 98.69 110 ALA A N 1
ATOM 862 C CA . ALA A 1 110 ? -7.822 8.844 16.345 1.00 98.69 110 ALA A CA 1
ATOM 863 C C . ALA A 1 110 ? -7.825 10.113 15.487 1.00 98.69 110 ALA A C 1
ATOM 865 O O . ALA A 1 110 ? -8.861 10.760 15.330 1.00 98.69 110 ALA A O 1
ATOM 866 N N . GLU A 1 111 ? -6.682 10.485 14.909 1.00 98.75 111 GLU A N 1
ATOM 867 C CA . GLU A 1 111 ? -6.637 11.651 14.030 1.00 98.75 111 GLU A CA 1
ATOM 868 C C . GLU A 1 111 ? -7.258 11.353 12.655 1.00 98.75 111 GLU A C 1
ATOM 870 O O . GLU A 1 111 ? -7.954 12.216 12.121 1.00 98.75 111 GLU A O 1
ATOM 875 N N . ILE A 1 112 ? -7.081 10.146 12.098 1.00 98.56 112 ILE A N 1
ATOM 876 C CA . ILE A 1 112 ? -7.773 9.724 10.864 1.00 98.56 112 ILE A CA 1
ATOM 877 C C . ILE A 1 112 ? -9.285 9.717 11.079 1.00 98.56 112 ILE A C 1
ATOM 879 O O . ILE A 1 112 ? -10.003 10.302 10.269 1.00 98.56 112 ILE A O 1
ATOM 883 N N . GLU A 1 113 ? -9.757 9.143 12.181 1.00 98.56 113 GLU A N 1
ATOM 884 C CA . GLU A 1 113 ? -11.167 9.104 12.575 1.00 98.56 113 GLU A CA 1
ATOM 885 C C . GLU A 1 113 ? -11.747 10.512 12.626 1.00 98.56 113 GLU A C 1
ATOM 887 O O . GLU A 1 113 ? -12.696 10.834 11.917 1.00 98.56 113 GLU A O 1
ATOM 892 N N . LYS A 1 114 ? -11.100 11.408 13.374 1.00 98.50 114 LYS A N 1
ATOM 893 C CA . LYS A 1 114 ? -11.526 12.801 13.511 1.00 98.50 114 LYS A CA 1
ATOM 894 C C . LYS A 1 114 ? -11.623 13.535 12.173 1.00 98.50 114 LYS A C 1
ATOM 896 O O . LYS A 1 114 ? -12.540 14.332 11.986 1.00 98.50 114 LYS A O 1
ATOM 901 N N . GLN A 1 115 ? -10.665 13.349 11.262 1.00 98.44 115 GLN A N 1
ATOM 902 C CA . GLN A 1 115 ? -10.691 14.026 9.957 1.00 98.44 115 GLN A CA 1
ATOM 903 C C . GLN A 1 115 ? -11.692 13.388 8.988 1.00 98.44 115 GLN A C 1
ATOM 905 O O . GLN A 1 115 ? -12.257 14.101 8.160 1.00 98.44 115 GLN A O 1
ATOM 910 N N . SER A 1 116 ? -11.922 12.082 9.110 1.00 98.19 116 SER A N 1
ATOM 911 C CA . SER A 1 116 ? -12.891 11.331 8.307 1.00 98.19 116 SER A CA 1
ATOM 912 C C . SER A 1 116 ? -14.324 11.666 8.726 1.00 98.19 116 SER A C 1
ATOM 914 O O . SER A 1 116 ? -15.129 12.047 7.881 1.00 98.19 116 SER A O 1
ATOM 916 N N . ALA A 1 117 ? -14.601 11.684 10.034 1.00 98.25 117 ALA A N 1
ATOM 917 C CA . ALA A 1 117 ? -15.884 12.085 10.610 1.00 98.25 117 ALA A CA 1
ATOM 918 C C . ALA A 1 117 ? -16.289 13.509 10.204 1.00 98.25 117 ALA A C 1
ATOM 920 O O . ALA A 1 117 ? -17.412 13.746 9.775 1.00 98.25 117 ALA A O 1
ATOM 921 N N . LYS A 1 118 ? -15.351 14.468 10.248 1.00 97.69 118 LYS A N 1
ATOM 922 C CA . LYS A 1 118 ? -15.586 15.860 9.810 1.00 97.69 118 LYS A CA 1
ATOM 923 C C . LYS A 1 118 ? -16.025 16.003 8.354 1.00 97.69 118 LYS A C 1
ATOM 925 O O . LYS A 1 118 ? -16.515 17.065 7.984 1.00 97.69 118 LYS A O 1
ATOM 930 N N . ARG A 1 119 ? -15.746 15.000 7.526 1.00 96.75 119 ARG A N 1
ATOM 931 C CA . ARG A 1 119 ? -16.034 14.990 6.089 1.00 96.75 119 ARG A CA 1
ATOM 932 C C . ARG A 1 119 ? -17.057 13.921 5.714 1.00 96.75 119 ARG A C 1
ATOM 934 O O . ARG A 1 119 ? -17.219 13.667 4.528 1.00 96.75 119 ARG A O 1
ATOM 941 N N . GLU A 1 120 ? -17.678 13.284 6.709 1.00 97.19 120 GLU A N 1
ATOM 942 C CA . GLU A 1 120 ? -18.690 12.239 6.528 1.00 97.19 120 GLU A CA 1
ATOM 943 C C . GLU A 1 120 ? -18.226 11.105 5.593 1.00 97.19 120 GLU A C 1
ATOM 945 O O . GLU A 1 120 ? -18.984 10.586 4.778 1.00 97.19 120 GLU A O 1
ATOM 950 N N . LEU A 1 121 ? -16.949 10.719 5.701 1.00 96.75 121 LEU A N 1
ATOM 951 C CA . LEU A 1 121 ? -16.337 9.672 4.879 1.00 96.75 121 LEU A CA 1
ATOM 952 C C . LEU A 1 121 ? -15.737 8.562 5.735 1.00 96.75 121 LEU A C 1
ATOM 954 O O . LEU A 1 121 ? -15.416 8.774 6.903 1.00 96.75 121 LEU A O 1
ATOM 958 N N . ARG A 1 122 ? -15.537 7.384 5.134 1.00 97.44 122 ARG A N 1
ATOM 959 C CA . ARG A 1 122 ? -14.773 6.287 5.740 1.00 97.44 122 ARG A CA 1
ATOM 960 C C . ARG A 1 122 ? -13.414 6.162 5.059 1.00 97.44 122 ARG A C 1
ATOM 962 O O . ARG A 1 122 ? -13.343 5.970 3.848 1.00 97.44 122 ARG A O 1
ATOM 969 N N . THR A 1 123 ? -12.337 6.266 5.831 1.00 98.31 123 THR A N 1
ATOM 970 C CA . THR A 1 123 ? -10.968 6.143 5.317 1.00 98.31 123 THR A CA 1
ATOM 971 C C . THR A 1 123 ? -10.499 4.699 5.420 1.00 98.31 123 THR A C 1
ATOM 973 O O . THR A 1 123 ? -10.473 4.118 6.505 1.00 98.31 123 THR A O 1
ATOM 976 N N . ARG A 1 124 ? -10.082 4.124 4.289 1.00 98.56 124 ARG A N 1
ATOM 977 C CA . ARG A 1 124 ? -9.488 2.786 4.258 1.00 98.56 124 ARG A CA 1
ATOM 978 C C . ARG A 1 124 ? -8.054 2.814 4.773 1.00 98.56 124 ARG A C 1
ATOM 980 O O . ARG A 1 124 ? -7.249 3.655 4.358 1.00 98.56 124 ARG A O 1
ATOM 987 N N . VAL A 1 125 ? -7.733 1.864 5.644 1.00 98.75 125 VAL A N 1
ATOM 988 C CA . VAL A 1 125 ? -6.426 1.753 6.302 1.00 98.75 125 VAL A CA 1
ATOM 989 C C . VAL A 1 125 ? -5.936 0.307 6.322 1.00 98.75 125 VAL A C 1
ATOM 991 O O . VAL A 1 125 ? -6.743 -0.620 6.379 1.00 98.75 125 VAL A O 1
ATOM 994 N N . LEU A 1 126 ? -4.617 0.119 6.306 1.00 98.88 126 LEU A N 1
ATOM 995 C CA . LEU A 1 126 ? -3.951 -1.137 6.649 1.00 98.88 126 LEU A CA 1
ATOM 996 C C . LEU A 1 126 ? -3.136 -0.942 7.920 1.00 98.88 126 LEU A C 1
ATOM 998 O O . LEU A 1 126 ? -2.480 0.091 8.066 1.00 98.88 126 LEU A O 1
ATOM 1002 N N . ILE A 1 127 ? -3.144 -1.950 8.788 1.00 98.81 127 ILE A N 1
ATOM 1003 C CA . ILE A 1 127 ? -2.237 -2.000 9.937 1.00 98.81 127 ILE A CA 1
ATOM 1004 C C . ILE A 1 127 ? -0.824 -2.271 9.419 1.00 98.81 127 ILE A C 1
ATOM 1006 O O . ILE A 1 127 ? -0.605 -3.250 8.705 1.00 98.81 127 ILE A O 1
ATOM 1010 N N . GLU A 1 128 ? 0.132 -1.421 9.777 1.00 98.62 128 GLU A N 1
ATOM 1011 C CA . GLU A 1 128 ? 1.546 -1.658 9.497 1.00 98.62 128 GLU A CA 1
ATOM 1012 C C . GLU A 1 128 ? 2.130 -2.592 10.561 1.00 98.62 128 GLU A C 1
ATOM 1014 O O . GLU A 1 128 ? 2.126 -2.274 11.747 1.00 98.62 128 GLU A O 1
ATOM 1019 N N . ILE A 1 129 ? 2.624 -3.751 10.130 1.00 98.50 129 ILE A N 1
ATOM 1020 C CA . ILE A 1 129 ? 3.234 -4.773 10.979 1.00 98.50 129 ILE A CA 1
ATOM 1021 C C . ILE A 1 129 ? 4.754 -4.675 10.872 1.00 98.50 129 ILE A C 1
ATOM 1023 O O . ILE A 1 129 ? 5.333 -4.873 9.794 1.00 98.50 129 ILE A O 1
ATOM 1027 N N . ASN A 1 130 ? 5.409 -4.450 12.009 1.00 97.62 130 ASN A N 1
ATOM 1028 C CA . ASN A 1 130 ? 6.857 -4.517 12.156 1.00 97.62 130 ASN A CA 1
ATOM 1029 C C . ASN A 1 130 ? 7.312 -5.980 12.296 1.00 97.62 130 ASN A C 1
ATOM 1031 O O . ASN A 1 130 ? 7.724 -6.435 13.362 1.00 97.62 130 ASN A O 1
ATOM 1035 N N . SER A 1 131 ? 7.241 -6.734 11.196 1.00 95.12 131 SER A N 1
ATOM 1036 C CA . SER A 1 131 ? 7.648 -8.148 11.151 1.00 95.12 131 SER A CA 1
ATOM 1037 C C . SER A 1 131 ? 9.137 -8.347 11.464 1.00 95.12 131 SER A C 1
ATOM 1039 O O . SER A 1 131 ? 9.556 -9.418 11.884 1.00 95.12 131 SER A O 1
ATOM 1041 N N . GLY A 1 132 ? 9.958 -7.319 11.227 1.00 93.81 132 GLY A N 1
ATOM 1042 C CA . GLY A 1 132 ? 11.392 -7.332 11.510 1.00 93.81 132 GLY A CA 1
ATOM 1043 C C . GLY A 1 132 ? 11.745 -7.074 12.974 1.00 93.81 132 GLY A C 1
ATOM 1044 O O . GLY A 1 132 ? 12.897 -7.279 13.346 1.00 93.81 132 GLY A O 1
ATOM 1045 N N . ARG A 1 133 ? 10.782 -6.619 13.792 1.00 95.50 133 ARG A N 1
ATOM 1046 C CA . ARG A 1 133 ? 11.001 -6.166 15.178 1.00 95.50 133 ARG A CA 1
ATOM 1047 C C . ARG A 1 133 ? 12.117 -5.116 15.273 1.00 95.50 133 ARG A C 1
ATOM 1049 O O . ARG A 1 133 ? 12.882 -5.078 16.232 1.00 95.50 133 ARG A O 1
ATOM 1056 N N . GLU A 1 134 ? 12.230 -4.269 14.251 1.00 91.56 134 GLU A N 1
ATOM 1057 C CA . GLU A 1 134 ? 13.250 -3.224 14.177 1.00 91.56 134 GLU A CA 1
ATOM 1058 C C . GLU A 1 134 ? 12.742 -1.972 14.899 1.00 91.56 134 GLU A C 1
ATOM 1060 O O . GLU A 1 134 ? 11.850 -1.299 14.386 1.00 91.56 134 GLU A O 1
ATOM 1065 N N . GLU A 1 135 ? 13.318 -1.624 16.055 1.00 86.06 135 GLU A N 1
ATOM 1066 C CA . GLU A 1 135 ? 12.897 -0.463 16.871 1.00 86.06 135 GLU A CA 1
ATOM 1067 C C . GLU A 1 135 ? 12.908 0.869 16.100 1.00 86.06 135 GLU A C 1
ATOM 1069 O O . GLU A 1 135 ? 12.152 1.789 16.404 1.00 86.06 135 GLU A O 1
ATOM 1074 N N . ALA A 1 136 ? 13.768 0.981 15.084 1.00 85.88 136 ALA A N 1
ATOM 1075 C CA . ALA A 1 136 ? 13.895 2.174 14.251 1.00 85.88 136 ALA A CA 1
ATOM 1076 C C . ALA A 1 136 ? 12.824 2.285 13.145 1.00 85.88 136 ALA A C 1
ATOM 1078 O O . ALA A 1 136 ? 12.794 3.290 12.429 1.00 85.88 136 ALA A O 1
ATOM 1079 N N . LYS A 1 137 ? 11.983 1.261 12.956 1.00 85.88 137 LYS A N 1
ATOM 1080 C CA . LYS A 1 137 ? 10.921 1.236 11.942 1.00 85.88 137 LYS A CA 1
ATOM 1081 C C . LYS A 1 137 ? 9.546 1.403 12.581 1.00 85.88 137 LYS A C 1
ATOM 1083 O O . LYS A 1 137 ? 9.339 1.070 13.741 1.00 85.88 137 LYS A O 1
ATOM 1088 N N . GLY A 1 138 ? 8.616 1.947 11.796 1.00 90.31 138 GLY A N 1
ATOM 1089 C CA . GLY A 1 138 ? 7.212 2.037 12.183 1.00 90.31 138 GLY A CA 1
ATOM 1090 C C . GLY A 1 138 ? 6.523 0.673 12.194 1.00 90.31 138 GLY A C 1
ATOM 1091 O O . GLY A 1 138 ? 7.121 -0.356 11.871 1.00 90.31 138 GLY A O 1
ATOM 1092 N N . GLY A 1 139 ? 5.240 0.700 12.532 1.00 96.44 139 GLY A N 1
ATOM 1093 C CA . GLY A 1 139 ? 4.407 -0.487 12.661 1.00 96.44 139 GLY A CA 1
ATOM 1094 C C . GLY A 1 139 ? 4.371 -1.060 14.074 1.00 96.44 139 GLY A C 1
ATOM 1095 O O . GLY A 1 139 ? 5.282 -0.861 14.877 1.00 96.44 139 GLY A O 1
ATOM 1096 N N . ILE A 1 140 ? 3.293 -1.783 14.354 1.00 98.06 140 ILE A N 1
ATOM 1097 C CA . ILE A 1 140 ? 3.093 -2.505 15.613 1.00 98.06 140 ILE A CA 1
ATOM 1098 C C . ILE A 1 140 ? 3.761 -3.877 15.552 1.00 98.06 140 ILE A C 1
ATOM 1100 O O . ILE A 1 140 ? 4.018 -4.409 14.465 1.00 98.06 140 ILE A O 1
ATOM 1104 N N . LEU A 1 141 ? 4.023 -4.478 16.708 1.00 98.00 141 LEU A N 1
ATOM 1105 C CA . LEU A 1 141 ? 4.565 -5.827 16.759 1.00 98.00 141 LEU A CA 1
ATOM 1106 C C . LEU A 1 141 ? 3.516 -6.867 16.316 1.00 98.00 141 LEU A C 1
ATOM 1108 O O . LEU A 1 141 ? 2.314 -6.667 16.518 1.00 98.00 141 LEU A O 1
ATOM 1112 N N . PRO A 1 142 ? 3.949 -8.004 15.737 1.00 97.88 142 PRO A N 1
ATOM 1113 C CA . PRO A 1 142 ? 3.067 -9.099 15.323 1.00 97.88 142 PRO A CA 1
ATOM 1114 C C . PRO A 1 142 ? 2.040 -9.542 16.379 1.00 97.88 142 PRO A C 1
ATOM 1116 O O . PRO A 1 142 ? 0.884 -9.810 16.052 1.00 97.88 142 PRO A O 1
ATOM 1119 N N . GLU A 1 143 ? 2.458 -9.606 17.643 1.00 97.94 143 GLU A N 1
ATOM 1120 C CA . GLU A 1 143 ? 1.643 -10.008 18.795 1.00 97.94 143 GLU A CA 1
ATOM 1121 C C . GLU A 1 143 ? 0.591 -8.970 19.219 1.00 97.94 143 GLU A C 1
ATOM 1123 O O . GLU A 1 143 ? -0.348 -9.313 19.932 1.00 97.94 143 GLU A O 1
ATOM 1128 N N . GLU A 1 144 ? 0.710 -7.720 18.770 1.00 98.12 144 GLU A N 1
ATOM 1129 C CA . GLU A 1 144 ? -0.232 -6.641 19.094 1.00 98.12 144 GLU A CA 1
ATOM 1130 C C . GLU A 1 144 ? -1.391 -6.558 18.088 1.00 98.12 144 GLU A C 1
ATOM 1132 O O . GLU A 1 144 ? -2.373 -5.854 18.328 1.00 98.12 144 GLU A O 1
ATOM 1137 N N . ALA A 1 145 ? -1.297 -7.272 16.961 1.00 98.31 145 ALA A N 1
ATOM 1138 C CA . ALA A 1 145 ? -2.185 -7.100 15.815 1.00 98.31 145 ALA A CA 1
ATOM 1139 C C . ALA A 1 145 ? -3.667 -7.353 16.119 1.00 98.31 145 ALA A C 1
ATOM 1141 O O . ALA A 1 145 ? -4.515 -6.590 15.658 1.00 98.31 145 ALA A O 1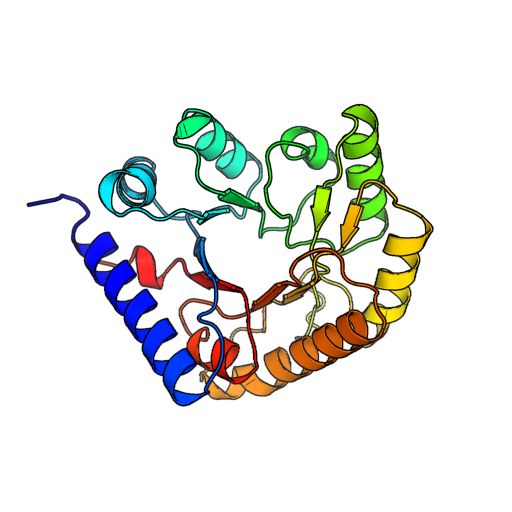
ATOM 1142 N N . ASP A 1 146 ? -3.980 -8.393 16.894 1.00 98.31 146 ASP A N 1
ATOM 1143 C CA . ASP A 1 146 ? -5.364 -8.737 17.237 1.00 98.31 146 ASP A CA 1
ATOM 1144 C C . ASP A 1 146 ? -5.994 -7.657 18.124 1.00 98.31 146 ASP A C 1
ATOM 1146 O O . ASP A 1 146 ? -7.029 -7.092 17.772 1.00 98.31 146 ASP A O 1
ATOM 1150 N N . ALA A 1 147 ? -5.315 -7.289 19.216 1.00 98.44 147 ALA A N 1
ATOM 1151 C CA . ALA A 1 147 ? -5.778 -6.244 20.128 1.00 98.44 147 ALA A CA 1
ATOM 1152 C C . ALA A 1 147 ? -5.915 -4.887 19.418 1.00 98.44 147 ALA A C 1
ATOM 1154 O O . ALA A 1 147 ? -6.880 -4.156 19.639 1.00 98.44 147 ALA A O 1
ATOM 1155 N N . PHE A 1 148 ? -4.977 -4.561 18.524 1.00 98.62 148 PHE A N 1
ATOM 1156 C CA . PHE A 1 148 ? -5.041 -3.338 17.734 1.00 98.62 148 PHE A CA 1
ATOM 1157 C C . PHE A 1 148 ? -6.245 -3.342 16.785 1.00 98.62 148 PHE A C 1
ATOM 1159 O O . PHE A 1 148 ? -6.988 -2.366 16.738 1.00 98.62 148 PHE A O 1
ATOM 1166 N N . ALA A 1 149 ? -6.480 -4.432 16.048 1.00 98.69 149 ALA A N 1
ATOM 1167 C CA . ALA A 1 149 ? -7.614 -4.544 15.132 1.00 98.69 149 ALA A CA 1
ATOM 1168 C C . ALA A 1 149 ? -8.968 -4.448 15.857 1.00 98.69 149 ALA A C 1
ATOM 1170 O O . ALA A 1 149 ? -9.871 -3.755 15.378 1.00 98.69 149 ALA A O 1
ATOM 1171 N N . GLU A 1 150 ? -9.101 -5.093 17.020 1.00 98.31 150 GLU A N 1
ATOM 1172 C CA . GLU A 1 150 ? -10.297 -5.006 17.866 1.00 98.31 150 GLU A CA 1
ATOM 1173 C C . GLU A 1 150 ? -10.569 -3.570 18.330 1.00 98.31 150 GLU A C 1
ATOM 1175 O O . GLU A 1 150 ? -11.703 -3.090 18.239 1.00 98.31 150 GLU A O 1
ATOM 1180 N N . GLU A 1 151 ? -9.525 -2.866 18.769 1.00 98.44 151 GLU A N 1
ATOM 1181 C CA . GLU A 1 151 ? -9.600 -1.469 19.194 1.00 98.44 151 GLU A CA 1
ATOM 1182 C C . GLU A 1 151 ? -10.026 -0.552 18.034 1.00 98.44 151 GLU A C 1
ATOM 1184 O O . GLU A 1 151 ? -10.936 0.267 18.198 1.00 98.44 151 GLU A O 1
ATOM 1189 N N . ILE A 1 152 ? -9.453 -0.744 16.833 1.00 98.44 152 ILE A N 1
ATOM 1190 C CA . ILE A 1 152 ? -9.863 -0.021 15.618 1.00 98.44 152 ILE A CA 1
ATOM 1191 C C . ILE A 1 152 ? -11.352 -0.240 15.327 1.00 98.44 152 ILE A C 1
ATOM 1193 O O . ILE A 1 152 ? -12.112 0.719 15.182 1.00 98.44 152 ILE A O 1
ATOM 1197 N N . LYS A 1 153 ? -11.785 -1.501 15.278 1.00 96.69 153 LYS A N 1
ATOM 1198 C CA . LYS A 1 153 ? -13.157 -1.864 14.911 1.00 96.69 153 LYS A CA 1
ATOM 1199 C C . LYS A 1 153 ? -14.192 -1.363 15.919 1.00 96.69 153 LYS A C 1
ATOM 1201 O O . LYS A 1 153 ? -15.297 -0.992 15.528 1.00 96.69 153 LYS A O 1
ATOM 1206 N N . ARG A 1 154 ? -13.856 -1.362 17.212 1.00 97.56 154 ARG A N 1
ATOM 1207 C CA . ARG A 1 154 ? -14.772 -0.942 18.280 1.00 97.56 154 ARG A CA 1
ATOM 1208 C C . ARG A 1 154 ? -14.944 0.576 18.339 1.00 97.56 154 ARG A C 1
ATOM 1210 O O . ARG A 1 154 ? -16.064 1.034 18.553 1.00 97.56 154 ARG A O 1
ATOM 1217 N N . ASN A 1 155 ? -13.858 1.336 18.190 1.00 98.12 155 ASN A N 1
ATOM 1218 C CA . ASN A 1 155 ? -13.835 2.747 18.590 1.00 98.12 155 ASN A CA 1
ATOM 1219 C C . ASN A 1 155 ? -13.710 3.748 17.430 1.00 98.12 155 ASN A C 1
ATOM 1221 O O . ASN A 1 155 ? -13.858 4.948 17.662 1.00 98.12 155 ASN A O 1
ATOM 1225 N N . TYR A 1 156 ? -13.471 3.294 16.194 1.00 98.38 156 TYR A N 1
ATOM 1226 C CA . TYR A 1 156 ? -13.173 4.178 15.059 1.00 98.38 156 TYR A CA 1
ATOM 1227 C C . TYR A 1 156 ? -14.066 3.872 13.838 1.00 98.38 156 TYR A C 1
ATOM 1229 O O . TYR A 1 156 ? -13.599 3.312 12.844 1.00 98.38 156 TYR A O 1
ATOM 1237 N N . PRO A 1 157 ? -15.369 4.214 13.885 1.00 97.94 157 PRO A N 1
ATOM 1238 C CA . PRO A 1 157 ? -16.343 3.845 12.850 1.00 97.94 157 PRO A CA 1
ATOM 1239 C C . PRO A 1 157 ? -16.080 4.473 11.466 1.00 97.94 157 PRO A C 1
ATOM 1241 O O . PRO A 1 157 ? -16.551 3.950 10.449 1.00 97.94 157 PRO A O 1
ATOM 1244 N N . HIS A 1 158 ? -15.321 5.572 11.391 1.00 98.56 158 HIS A N 1
ATOM 1245 C CA . HIS A 1 158 ? -14.918 6.196 10.127 1.00 98.56 158 HIS A CA 1
ATOM 1246 C C . HIS A 1 158 ? -13.587 5.656 9.592 1.00 98.56 158 HIS A C 1
ATOM 1248 O O . HIS A 1 158 ? -13.114 6.108 8.546 1.00 98.56 158 HIS A O 1
ATOM 1254 N N . LEU A 1 159 ? -12.984 4.668 10.253 1.00 98.50 159 LEU A N 1
ATOM 1255 C CA . LEU A 1 159 ? -11.942 3.837 9.665 1.00 98.50 159 LEU A CA 1
ATOM 1256 C C . LEU A 1 159 ? -12.586 2.591 9.058 1.00 98.50 159 LEU A C 1
ATOM 1258 O O . LEU A 1 159 ? -13.536 2.027 9.593 1.00 98.50 159 LEU A O 1
ATOM 1262 N N . SER A 1 160 ? -12.062 2.172 7.912 1.00 98.19 160 SER A N 1
ATOM 1263 C CA . SER A 1 160 ? -12.358 0.876 7.311 1.00 98.19 160 SER A CA 1
ATOM 1264 C C . SER A 1 160 ? -11.072 0.065 7.298 1.00 98.19 160 SER A C 1
ATOM 1266 O O . SER A 1 160 ? -10.160 0.331 6.504 1.00 98.19 160 SER A O 1
ATOM 1268 N N . LEU A 1 161 ? -10.973 -0.889 8.223 1.00 98.56 161 LEU A N 1
ATOM 1269 C CA . LEU A 1 161 ? -9.795 -1.734 8.358 1.00 98.56 161 LEU A CA 1
ATOM 1270 C C . LEU A 1 161 ? -9.747 -2.719 7.184 1.00 98.56 161 LEU A C 1
ATOM 1272 O O . LEU A 1 161 ? -10.444 -3.724 7.170 1.00 98.56 161 LEU A O 1
ATOM 1276 N N . SER A 1 162 ? -8.941 -2.412 6.170 1.00 98.56 162 SER A N 1
ATOM 1277 C CA . SER A 1 162 ? -8.908 -3.151 4.901 1.00 98.56 162 SER A CA 1
ATOM 1278 C C . SER A 1 162 ? -7.844 -4.250 4.858 1.00 98.56 162 SER A C 1
ATOM 1280 O O . SER A 1 162 ? -7.725 -4.917 3.838 1.00 98.56 162 SER A O 1
ATOM 1282 N N . GLY A 1 163 ? -7.044 -4.441 5.908 1.00 98.75 163 GLY A N 1
ATOM 1283 C CA . GLY A 1 163 ? -6.021 -5.487 5.957 1.00 98.75 163 GLY A CA 1
ATOM 1284 C C . GLY A 1 163 ? -4.739 -5.058 6.655 1.00 98.75 163 GLY A C 1
ATOM 1285 O O . GLY A 1 163 ? -4.762 -4.227 7.565 1.00 98.75 163 GLY A O 1
ATOM 1286 N N . VAL A 1 164 ? -3.619 -5.636 6.224 1.00 98.81 164 VAL A N 1
ATOM 1287 C CA . VAL A 1 164 ? -2.303 -5.423 6.840 1.00 98.81 164 VAL A CA 1
ATOM 1288 C C . VAL A 1 164 ? -1.234 -5.131 5.792 1.00 98.81 164 VAL A C 1
ATOM 1290 O O . VAL A 1 164 ? -1.344 -5.490 4.616 1.00 98.81 164 VAL A O 1
ATOM 1293 N N . MET A 1 165 ? -0.176 -4.467 6.230 1.00 98.38 165 MET A N 1
ATOM 1294 C CA . MET A 1 165 ? 0.992 -4.132 5.436 1.00 98.38 165 MET A CA 1
ATOM 1295 C C . MET A 1 165 ? 2.253 -4.491 6.208 1.00 98.38 165 MET A C 1
ATOM 1297 O O . MET A 1 165 ? 2.291 -4.346 7.423 1.00 98.38 165 MET A O 1
ATOM 1301 N N . THR A 1 166 ? 3.309 -4.907 5.514 1.00 97.62 166 THR A N 1
ATOM 1302 C CA . THR A 1 166 ? 4.644 -4.935 6.118 1.00 97.62 166 THR A CA 1
ATOM 1303 C C . THR A 1 166 ? 5.723 -4.413 5.176 1.00 97.62 166 THR A C 1
ATOM 1305 O O . THR A 1 166 ? 5.638 -4.545 3.943 1.00 97.62 166 THR A O 1
ATOM 1308 N N . MET A 1 167 ? 6.771 -3.845 5.770 1.00 92.81 167 MET A N 1
ATOM 1309 C CA . MET A 1 167 ? 8.076 -3.672 5.149 1.00 92.81 167 MET A CA 1
ATOM 1310 C C . MET A 1 167 ? 9.097 -4.552 5.868 1.00 92.81 167 MET A C 1
ATOM 1312 O O . MET A 1 167 ? 9.684 -4.144 6.869 1.00 92.81 167 MET A O 1
ATOM 1316 N N . ALA A 1 168 ? 9.346 -5.735 5.314 1.00 90.50 168 ALA A N 1
ATOM 1317 C CA . ALA A 1 168 ? 10.395 -6.615 5.806 1.00 90.50 168 ALA A CA 1
ATOM 1318 C C . ALA A 1 168 ? 11.777 -5.909 5.840 1.00 90.50 168 ALA A C 1
ATOM 1320 O O . ALA A 1 168 ? 12.014 -4.966 5.065 1.00 90.50 168 ALA A O 1
ATOM 1321 N N . PRO A 1 169 ? 12.695 -6.353 6.721 1.00 90.56 169 PRO A N 1
ATOM 1322 C CA 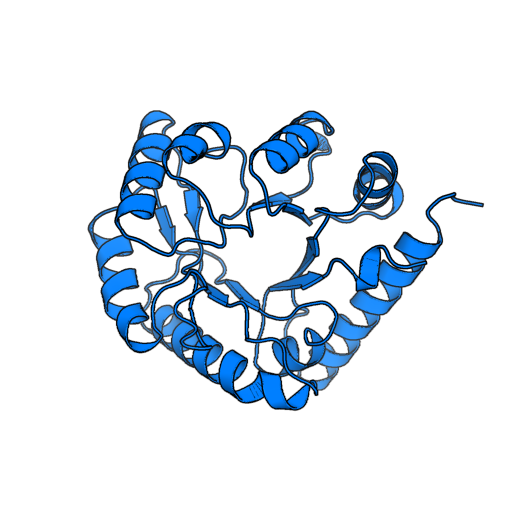. PRO A 1 169 ? 14.094 -5.936 6.707 1.00 90.56 169 PRO A CA 1
ATOM 1323 C C . PRO A 1 169 ? 14.738 -6.080 5.325 1.00 90.56 169 PRO A C 1
ATOM 1325 O O . PRO A 1 169 ? 14.260 -6.829 4.477 1.00 90.56 169 PRO A O 1
ATOM 1328 N N . ILE A 1 170 ? 15.839 -5.364 5.090 1.00 90.69 170 ILE A N 1
ATOM 1329 C CA . ILE A 1 170 ? 16.633 -5.591 3.878 1.00 90.69 170 ILE A CA 1
ATOM 1330 C C . ILE A 1 170 ? 17.346 -6.932 4.049 1.00 90.69 170 ILE A C 1
ATOM 1332 O O . ILE A 1 170 ? 18.200 -7.064 4.923 1.00 90.69 170 ILE A O 1
ATOM 1336 N N . CYS A 1 171 ? 16.996 -7.900 3.211 1.00 91.81 171 CYS A N 1
ATOM 1337 C CA . CYS A 1 171 ? 17.629 -9.214 3.180 1.00 91.81 171 CYS A CA 1
ATOM 1338 C C . CYS A 1 171 ? 18.560 -9.357 1.969 1.00 91.81 171 CYS A C 1
ATOM 1340 O O . CYS A 1 171 ? 18.398 -8.653 0.968 1.00 91.81 171 CYS A O 1
ATOM 1342 N N . ALA A 1 172 ? 19.524 -10.275 2.055 1.00 90.25 172 ALA A N 1
ATOM 1343 C CA . ALA A 1 172 ? 20.499 -10.521 0.994 1.00 90.25 172 ALA A CA 1
ATOM 1344 C C . ALA A 1 172 ? 19.913 -11.357 -0.153 1.00 90.25 172 ALA A C 1
ATOM 1346 O O . ALA A 1 172 ? 20.327 -11.214 -1.304 1.00 90.25 172 ALA A O 1
ATOM 1347 N N . THR A 1 173 ? 18.941 -12.216 0.154 1.00 91.56 173 THR A N 1
ATOM 1348 C CA . THR A 1 173 ? 18.283 -13.097 -0.816 1.00 91.56 173 THR A CA 1
ATOM 1349 C C . THR A 1 173 ? 16.762 -12.985 -0.732 1.00 91.56 173 THR A C 1
ATOM 1351 O O . THR A 1 173 ? 16.211 -12.581 0.289 1.00 91.56 173 THR A O 1
ATOM 1354 N N . ALA A 1 174 ? 16.062 -13.351 -1.812 1.00 88.25 174 ALA A N 1
ATOM 1355 C CA . ALA A 1 174 ? 14.598 -13.359 -1.833 1.00 88.25 174 ALA A CA 1
ATOM 1356 C C . ALA A 1 174 ? 14.006 -14.315 -0.777 1.00 88.25 174 ALA A C 1
ATOM 1358 O O . ALA A 1 174 ? 13.010 -13.984 -0.141 1.00 88.25 174 ALA A O 1
ATOM 1359 N N . GLU A 1 175 ? 14.648 -15.462 -0.549 1.00 92.62 175 GLU A N 1
ATOM 1360 C CA . GLU A 1 175 ? 14.185 -16.494 0.386 1.00 92.62 175 GLU A CA 1
ATOM 1361 C C . GLU A 1 175 ? 14.238 -16.027 1.851 1.00 92.62 175 GLU A C 1
ATOM 1363 O O . GLU A 1 175 ? 13.361 -16.357 2.645 1.00 92.62 175 GLU A O 1
ATOM 1368 N N . GLU A 1 176 ? 15.205 -15.180 2.211 1.00 95.56 176 GLU A N 1
ATOM 1369 C CA . GLU A 1 176 ? 15.302 -14.590 3.553 1.00 95.56 176 GLU A CA 1
ATOM 1370 C C . GLU A 1 176 ? 14.113 -13.682 3.909 1.00 95.56 176 GLU A C 1
ATOM 1372 O O . GLU A 1 176 ? 13.850 -13.457 5.089 1.00 95.56 176 GLU A O 1
ATOM 1377 N N . TYR A 1 177 ? 13.348 -13.199 2.920 1.00 96.25 177 TYR A N 1
ATOM 1378 C CA . TYR A 1 177 ? 12.113 -12.452 3.175 1.00 96.25 177 TYR A CA 1
ATOM 1379 C C . TYR A 1 177 ? 10.951 -13.349 3.625 1.00 96.25 177 TYR A C 1
ATOM 1381 O O . TYR A 1 177 ? 10.001 -12.866 4.250 1.00 96.25 177 TYR A O 1
ATOM 1389 N N . ARG A 1 178 ? 11.005 -14.650 3.304 1.00 96.88 178 ARG A N 1
ATOM 1390 C CA . ARG A 1 178 ? 9.898 -15.598 3.483 1.00 96.88 178 ARG A CA 1
ATOM 1391 C C . ARG A 1 178 ? 9.353 -15.639 4.918 1.00 96.88 178 ARG A C 1
ATOM 1393 O O . ARG A 1 178 ? 8.132 -15.584 5.057 1.00 96.88 178 ARG A O 1
ATOM 1400 N N . PRO A 1 179 ? 10.172 -15.682 5.991 1.00 97.38 179 PRO A N 1
ATOM 1401 C CA . PRO A 1 179 ? 9.653 -15.714 7.360 1.00 97.38 179 PRO A CA 1
ATOM 1402 C C . PRO A 1 179 ? 8.802 -14.485 7.707 1.00 97.38 179 PRO A C 1
ATOM 1404 O O . PRO A 1 179 ? 7.738 -14.630 8.307 1.00 97.38 179 PRO A O 1
ATOM 1407 N N . PHE A 1 180 ? 9.225 -13.297 7.266 1.00 97.75 180 PHE A N 1
ATOM 1408 C CA . PHE A 1 180 ? 8.526 -12.035 7.520 1.00 97.75 180 PHE A CA 1
ATOM 1409 C C . PHE A 1 180 ? 7.183 -11.963 6.786 1.00 97.75 180 PHE A C 1
ATOM 1411 O O . PHE A 1 180 ? 6.162 -11.572 7.360 1.00 97.75 180 PHE A O 1
ATOM 1418 N N . PHE A 1 181 ? 7.164 -12.381 5.517 1.00 98.25 181 PHE A N 1
ATOM 1419 C CA . PHE A 1 181 ? 5.929 -12.443 4.734 1.00 98.25 181 PHE A CA 1
ATOM 1420 C C . PHE A 1 181 ? 4.966 -13.490 5.282 1.00 98.25 181 PHE A C 1
ATOM 1422 O O . PHE A 1 181 ? 3.783 -13.201 5.431 1.00 98.25 181 PHE A O 1
ATOM 1429 N N . ARG A 1 182 ? 5.471 -14.658 5.685 1.00 98.19 182 ARG A N 1
ATOM 1430 C CA . ARG A 1 182 ? 4.656 -15.718 6.280 1.00 98.19 182 ARG A CA 1
ATOM 1431 C C . ARG A 1 182 ? 4.017 -15.307 7.602 1.00 98.19 182 ARG A C 1
ATOM 1433 O O . ARG A 1 182 ? 2.853 -15.620 7.840 1.00 98.19 182 ARG A O 1
ATOM 1440 N N . GLU A 1 183 ? 4.757 -14.630 8.478 1.00 98.25 183 GLU A N 1
ATOM 1441 C CA . GLU A 1 183 ? 4.207 -14.110 9.736 1.00 98.25 183 GLU A CA 1
ATOM 1442 C C . GLU A 1 183 ? 3.095 -13.089 9.465 1.00 98.25 183 GLU A C 1
ATOM 1444 O O . GLU A 1 183 ? 1.997 -13.203 10.013 1.00 98.25 183 GLU A O 1
ATOM 1449 N N . THR A 1 184 ? 3.334 -12.164 8.534 1.00 98.50 184 THR A N 1
ATOM 1450 C CA . THR A 1 184 ? 2.346 -11.151 8.143 1.00 98.50 184 THR A CA 1
ATOM 1451 C C . THR A 1 184 ? 1.107 -11.781 7.494 1.00 98.50 184 THR A C 1
ATOM 1453 O O . THR A 1 184 ? -0.015 -11.396 7.816 1.00 98.50 184 THR A O 1
ATOM 1456 N N . ALA A 1 185 ? 1.279 -12.798 6.644 1.00 98.62 185 ALA A N 1
ATOM 1457 C CA . ALA A 1 185 ? 0.180 -13.551 6.041 1.00 98.62 185 ALA A CA 1
ATOM 1458 C C . ALA A 1 185 ? -0.662 -14.287 7.093 1.00 98.62 185 ALA A C 1
ATOM 1460 O O . ALA A 1 185 ? -1.889 -14.265 7.034 1.00 98.62 185 ALA A O 1
ATOM 1461 N N . ARG A 1 186 ? -0.035 -14.884 8.115 1.00 98.62 186 ARG A N 1
ATOM 1462 C CA . ARG A 1 186 ? -0.767 -15.514 9.230 1.00 98.62 186 ARG A CA 1
ATOM 1463 C C . ARG A 1 186 ? -1.613 -14.512 10.008 1.00 98.62 186 ARG A C 1
ATOM 1465 O O . ARG A 1 186 ? -2.727 -14.850 10.399 1.00 98.62 186 ARG A O 1
ATOM 1472 N N . ILE A 1 187 ? -1.100 -13.303 10.242 1.00 98.75 187 ILE A N 1
ATOM 1473 C CA . ILE A 1 187 ? -1.870 -12.218 10.870 1.00 98.75 187 ILE A CA 1
ATOM 1474 C C . ILE A 1 187 ? -3.040 -11.826 9.969 1.00 98.75 187 ILE A C 1
ATOM 1476 O O . ILE A 1 187 ? -4.174 -11.772 10.431 1.00 98.75 187 ILE A O 1
ATOM 1480 N N . PHE A 1 188 ? -2.782 -11.614 8.679 1.00 98.81 188 PHE A N 1
ATOM 1481 C CA . PHE A 1 188 ? -3.812 -11.275 7.701 1.00 98.81 188 PHE A CA 1
ATOM 1482 C C . PHE A 1 188 ? -4.961 -12.288 7.682 1.00 98.81 188 PHE A C 1
ATOM 1484 O O . PHE A 1 188 ? -6.116 -11.892 7.828 1.00 98.81 188 PHE A O 1
ATOM 1491 N N . HIS A 1 189 ? -4.654 -13.583 7.557 1.00 98.44 189 HIS A N 1
ATOM 1492 C CA . HIS A 1 189 ? -5.668 -14.637 7.550 1.00 98.44 189 HIS A CA 1
ATOM 1493 C C . HIS A 1 189 ? -6.428 -14.699 8.872 1.00 98.44 189 HIS A C 1
ATOM 1495 O O . HIS A 1 189 ? -7.651 -14.724 8.858 1.00 98.44 189 HIS A O 1
ATOM 1501 N N . ARG A 1 190 ? -5.733 -14.612 10.013 1.00 98.19 190 ARG A N 1
ATOM 1502 C CA . ARG A 1 190 ? -6.381 -14.603 11.331 1.00 98.19 190 ARG A CA 1
ATOM 1503 C C . ARG A 1 190 ? -7.375 -13.446 11.485 1.00 98.19 190 ARG A C 1
ATOM 1505 O O . ARG A 1 190 ? -8.500 -13.669 11.924 1.00 98.19 190 ARG A O 1
ATOM 1512 N N . LEU A 1 191 ? -6.992 -12.233 11.081 1.00 98.56 191 LEU A N 1
ATOM 1513 C CA . LEU A 1 191 ? -7.879 -11.065 11.116 1.00 98.56 191 LEU A CA 1
ATOM 1514 C C . LEU A 1 191 ? -9.037 -11.192 10.113 1.00 98.56 191 LEU A C 1
ATOM 1516 O O . LEU A 1 191 ? -10.162 -10.796 10.421 1.00 98.56 191 LEU A O 1
ATOM 1520 N N . SER A 1 192 ? -8.777 -11.744 8.926 1.00 97.81 192 SER A N 1
ATOM 1521 C CA . SER A 1 192 ? -9.798 -11.986 7.903 1.00 97.81 192 SER A CA 1
ATOM 1522 C C . SER A 1 192 ? -10.841 -12.998 8.382 1.00 97.81 192 SER A C 1
ATOM 1524 O O . SER A 1 192 ? -12.033 -12.703 8.365 1.00 97.81 192 SER A O 1
ATOM 1526 N N . ASP A 1 193 ? -10.397 -14.157 8.868 1.00 97.25 193 ASP A N 1
ATOM 1527 C CA . ASP A 1 193 ? -11.253 -15.254 9.333 1.00 97.25 193 ASP A CA 1
ATOM 1528 C C . ASP A 1 193 ? -12.029 -14.867 10.600 1.00 97.25 193 ASP A C 1
ATOM 1530 O O . ASP A 1 193 ? -13.173 -15.277 10.788 1.00 97.25 193 ASP A O 1
ATOM 1534 N N . GLY A 1 194 ? -11.442 -14.010 11.444 1.00 96.88 194 GLY A N 1
ATOM 1535 C CA . GLY A 1 194 ? -12.114 -13.388 12.587 1.00 96.88 194 GLY A CA 1
ATOM 1536 C C . GLY A 1 194 ? -13.122 -12.293 12.210 1.00 96.88 194 GLY A C 1
ATOM 1537 O O . GLY A 1 194 ? -13.743 -11.700 13.092 1.00 96.88 194 GLY A O 1
ATOM 1538 N N . GLY A 1 195 ? -13.286 -11.980 10.919 1.00 96.94 195 GLY A N 1
ATOM 1539 C CA . GLY A 1 195 ? -14.202 -10.949 10.434 1.00 96.94 195 GLY A CA 1
ATOM 1540 C C . GLY A 1 195 ? -13.800 -9.530 10.840 1.00 96.94 195 GLY A C 1
ATOM 1541 O O . GLY A 1 195 ? -14.666 -8.662 10.970 1.00 96.94 195 GLY A O 1
ATOM 1542 N N . MET A 1 196 ? -12.515 -9.278 11.108 1.00 97.69 196 MET A N 1
ATOM 1543 C CA . MET A 1 196 ? -12.006 -7.954 11.496 1.00 97.69 196 MET A CA 1
ATOM 1544 C C . MET A 1 196 ? -11.781 -7.033 10.299 1.00 97.69 196 MET A C 1
ATOM 1546 O O . MET A 1 196 ? -11.800 -5.816 10.462 1.00 97.69 196 MET A O 1
ATOM 1550 N N . LEU A 1 197 ? -11.579 -7.607 9.114 1.00 98.25 197 LEU A N 1
ATOM 1551 C CA . LEU A 1 197 ? -11.299 -6.863 7.891 1.00 98.25 197 LEU A CA 1
ATOM 1552 C C . LEU A 1 197 ? -12.587 -6.546 7.123 1.00 98.25 197 LEU A C 1
ATOM 1554 O O . LEU A 1 197 ? -13.531 -7.334 7.104 1.00 98.25 197 LEU A O 1
ATOM 1558 N N . GLU A 1 198 ? -12.608 -5.392 6.466 1.00 97.06 198 GLU A N 1
ATOM 1559 C CA . GLU A 1 198 ? -13.734 -4.893 5.681 1.00 97.06 198 GLU A CA 1
ATOM 1560 C C . GLU A 1 198 ? -13.389 -4.764 4.193 1.00 97.06 198 GLU A C 1
ATOM 1562 O O . GLU A 1 198 ? -12.266 -4.420 3.816 1.00 97.06 198 GLU A O 1
ATOM 1567 N N . GLY A 1 199 ? -14.397 -4.958 3.337 1.00 95.12 199 GLY A N 1
ATOM 1568 C CA . GLY A 1 199 ? -14.244 -4.883 1.884 1.00 95.12 199 GLY A CA 1
ATOM 1569 C C . GLY A 1 199 ? -13.454 -6.062 1.315 1.00 95.12 199 GLY A C 1
ATOM 1570 O O . GLY A 1 199 ? -13.491 -7.155 1.871 1.00 95.12 199 GLY A O 1
ATOM 1571 N N . GLU A 1 200 ? -12.762 -5.846 0.191 1.00 95.31 200 GLU A N 1
ATOM 1572 C CA . GLU A 1 200 ? -11.783 -6.807 -0.333 1.00 95.31 200 GLU A CA 1
ATOM 1573 C C . GLU A 1 200 ? -10.483 -6.688 0.485 1.00 95.31 200 GLU A C 1
ATOM 1575 O O . GLU A 1 200 ? -9.820 -5.643 0.396 1.00 95.31 200 GLU A O 1
ATOM 1580 N N . PRO A 1 201 ? -10.116 -7.708 1.288 1.00 97.62 201 PRO A N 1
ATOM 1581 C CA . PRO A 1 201 ? -8.975 -7.604 2.184 1.00 97.62 201 PRO A CA 1
ATOM 1582 C C . PRO A 1 201 ? -7.640 -7.514 1.434 1.00 97.62 201 PRO A C 1
ATOM 1584 O O . PRO A 1 201 ? -7.392 -8.203 0.442 1.00 97.62 201 PRO A O 1
ATOM 1587 N N . VAL A 1 202 ? -6.746 -6.668 1.939 1.00 98.75 202 VAL A N 1
ATOM 1588 C CA . VAL A 1 202 ? -5.455 -6.355 1.328 1.00 98.75 202 VAL A CA 1
ATOM 1589 C C . VAL A 1 202 ? -4.308 -6.846 2.208 1.00 98.75 202 VAL A C 1
ATOM 1591 O O . VAL A 1 202 ? -4.139 -6.391 3.338 1.00 98.75 202 VAL A O 1
ATOM 1594 N N . LEU A 1 203 ? -3.472 -7.720 1.652 1.00 98.81 203 LEU A N 1
ATOM 1595 C CA . LEU A 1 203 ? -2.173 -8.090 2.199 1.00 98.81 203 LEU A CA 1
ATOM 1596 C C . LEU A 1 203 ? -1.093 -7.382 1.383 1.00 98.81 203 LEU A C 1
ATOM 1598 O O . LEU A 1 203 ? -0.725 -7.818 0.289 1.00 98.81 203 LEU A O 1
ATOM 1602 N N . SER A 1 204 ? -0.626 -6.246 1.904 1.00 98.81 204 SER A N 1
ATOM 1603 C CA . SER A 1 204 ? 0.346 -5.399 1.222 1.00 98.81 204 SER A CA 1
ATOM 1604 C C . SER A 1 204 ? 1.774 -5.756 1.627 1.00 98.81 204 SER A C 1
ATOM 1606 O O . SER A 1 204 ? 2.279 -5.318 2.662 1.00 98.81 204 SER A O 1
ATOM 1608 N N . MET A 1 205 ? 2.487 -6.486 0.777 1.00 98.25 205 MET A N 1
ATOM 1609 C CA . MET A 1 205 ? 3.887 -6.845 1.013 1.00 98.25 205 MET A CA 1
ATOM 1610 C C . MET A 1 205 ? 4.614 -7.132 -0.302 1.00 98.25 205 MET A C 1
ATOM 1612 O O . MET A 1 205 ? 3.986 -7.302 -1.342 1.00 98.25 205 MET A O 1
ATOM 1616 N N . GLY A 1 206 ? 5.946 -7.138 -0.264 1.00 97.25 206 GLY A N 1
ATOM 1617 C CA . GLY A 1 206 ? 6.774 -7.305 -1.459 1.00 97.25 206 GLY A CA 1
ATOM 1618 C C . GLY A 1 206 ? 7.137 -5.993 -2.148 1.00 97.25 206 GLY A C 1
ATOM 1619 O O . GLY A 1 206 ? 6.290 -5.140 -2.426 1.00 97.25 206 GLY A O 1
ATOM 1620 N N . MET A 1 207 ? 8.433 -5.843 -2.423 1.00 96.00 207 MET A N 1
ATOM 1621 C CA . MET A 1 207 ? 9.017 -4.704 -3.137 1.00 96.00 207 MET A CA 1
ATOM 1622 C C . MET A 1 207 ? 9.787 -5.183 -4.370 1.00 96.00 207 MET A C 1
ATOM 1624 O O . MET A 1 207 ? 9.784 -6.367 -4.673 1.00 96.00 207 MET A O 1
ATOM 1628 N N . SER A 1 208 ? 10.486 -4.290 -5.078 1.00 95.75 208 SER A N 1
ATOM 1629 C CA . SER A 1 208 ? 11.205 -4.618 -6.322 1.00 95.75 208 SER A CA 1
ATOM 1630 C C . SER A 1 208 ? 12.105 -5.865 -6.273 1.00 95.75 208 SER A C 1
ATOM 1632 O O . SER A 1 208 ? 12.265 -6.499 -7.304 1.00 95.75 208 SER A O 1
ATOM 1634 N N . GLU A 1 209 ? 12.675 -6.217 -5.119 1.00 94.12 209 GLU A N 1
ATOM 1635 C CA . GLU A 1 209 ? 13.576 -7.377 -4.954 1.00 94.12 209 GLU A CA 1
ATOM 1636 C C . GLU A 1 209 ? 12.898 -8.611 -4.345 1.00 94.12 209 GLU A C 1
ATOM 1638 O O . GLU A 1 209 ? 13.506 -9.672 -4.269 1.00 94.12 209 GLU A O 1
ATOM 1643 N N . SER A 1 210 ? 11.657 -8.478 -3.876 1.00 96.06 210 SER A N 1
ATOM 1644 C CA . SER A 1 210 ? 11.003 -9.496 -3.048 1.00 96.06 210 SER A CA 1
ATOM 1645 C C . SER A 1 210 ? 9.535 -9.728 -3.390 1.00 96.06 210 SER A C 1
ATOM 1647 O O . SER A 1 210 ? 8.880 -10.530 -2.731 1.00 96.06 210 SER A O 1
ATOM 1649 N N . PHE A 1 211 ? 8.991 -9.048 -4.405 1.00 97.06 211 PHE A N 1
ATOM 1650 C CA . PHE A 1 211 ? 7.574 -9.162 -4.742 1.00 97.06 211 PHE A CA 1
ATOM 1651 C C . PHE A 1 211 ? 7.199 -10.576 -5.184 1.00 97.06 211 PHE A C 1
ATOM 1653 O O . PHE A 1 211 ? 6.133 -11.036 -4.816 1.00 97.06 211 PHE A O 1
ATOM 1660 N N . GLU A 1 212 ? 8.067 -11.303 -5.887 1.00 96.44 212 GLU A N 1
ATOM 1661 C CA . GLU A 1 212 ? 7.771 -12.688 -6.278 1.00 96.44 212 GLU A CA 1
ATOM 1662 C C . G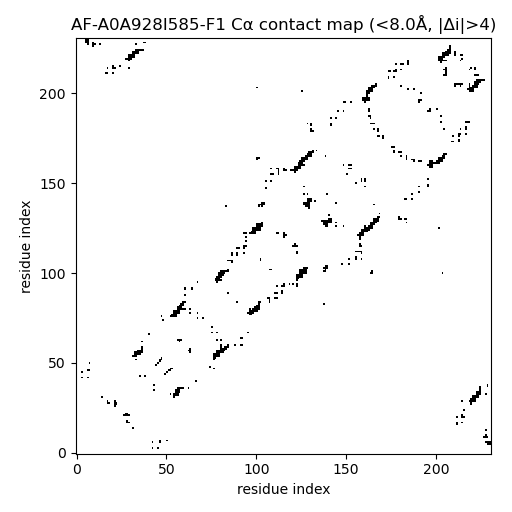LU A 1 212 ? 7.587 -13.598 -5.057 1.00 96.44 212 GLU A C 1
ATOM 1664 O O . GLU A 1 212 ? 6.610 -14.338 -4.977 1.00 96.44 212 GLU A O 1
ATOM 1669 N N . MET A 1 213 ? 8.469 -13.464 -4.061 1.00 96.56 213 MET A N 1
ATOM 1670 C CA . MET A 1 213 ? 8.346 -14.164 -2.782 1.00 96.56 213 MET A CA 1
ATOM 1671 C C . MET A 1 213 ? 7.092 -13.708 -2.017 1.00 96.56 213 MET A C 1
ATOM 1673 O O . MET A 1 213 ? 6.359 -14.503 -1.442 1.00 96.56 213 MET A O 1
ATOM 1677 N N . ALA A 1 214 ? 6.775 -12.418 -2.038 1.00 97.94 214 ALA A N 1
ATOM 1678 C CA . ALA A 1 214 ? 5.544 -11.934 -1.423 1.00 97.94 214 ALA A CA 1
ATOM 1679 C C . ALA A 1 214 ? 4.291 -12.578 -2.043 1.00 97.94 214 ALA A C 1
ATOM 1681 O O . ALA A 1 214 ? 3.373 -12.930 -1.309 1.00 97.94 214 ALA A O 1
ATOM 1682 N N . ILE A 1 215 ? 4.265 -12.778 -3.365 1.00 98.19 215 ILE A N 1
ATOM 1683 C CA . ILE A 1 215 ? 3.161 -13.451 -4.069 1.00 98.19 215 ILE A CA 1
ATOM 1684 C C . ILE A 1 215 ? 3.056 -14.916 -3.644 1.00 98.19 215 ILE A C 1
ATOM 1686 O O . ILE A 1 215 ? 1.960 -15.385 -3.352 1.00 98.19 215 ILE A O 1
ATOM 1690 N N . GLU A 1 216 ? 4.184 -15.624 -3.559 1.00 97.31 216 GLU A N 1
ATOM 1691 C CA . GLU A 1 216 ? 4.219 -17.012 -3.079 1.00 97.31 216 GLU A CA 1
ATOM 1692 C C . GLU A 1 216 ? 3.696 -17.167 -1.642 1.00 97.31 216 GLU A C 1
ATOM 1694 O O . GLU A 1 216 ? 3.106 -18.194 -1.322 1.00 97.31 216 GLU A O 1
ATOM 1699 N N . GLU A 1 217 ? 3.862 -16.152 -0.789 1.00 97.81 217 GLU A N 1
ATOM 1700 C CA . GLU A 1 217 ? 3.314 -16.134 0.577 1.00 97.81 217 GLU A CA 1
ATOM 1701 C C . GLU A 1 217 ? 1.951 -15.412 0.671 1.00 97.81 217 GLU A C 1
ATOM 1703 O O . GLU A 1 217 ? 1.488 -15.100 1.766 1.00 97.81 217 GLU A O 1
ATOM 1708 N N . GLY A 1 218 ? 1.282 -15.159 -0.462 1.00 97.94 218 GLY A N 1
ATOM 1709 C CA . GLY A 1 218 ? -0.126 -14.749 -0.506 1.00 97.94 218 GLY A CA 1
ATOM 1710 C C . GLY A 1 218 ? -0.398 -13.245 -0.605 1.00 97.94 218 GLY A C 1
ATOM 1711 O O . GLY A 1 218 ? -1.521 -12.817 -0.340 1.00 97.94 218 GLY A O 1
ATOM 1712 N N . ALA A 1 219 ? 0.584 -12.418 -0.974 1.00 98.44 219 ALA A N 1
ATOM 1713 C CA . ALA A 1 219 ? 0.363 -10.983 -1.160 1.00 98.44 219 ALA A CA 1
ATOM 1714 C C . ALA A 1 219 ? -0.758 -10.708 -2.170 1.00 98.44 219 ALA A C 1
ATOM 1716 O O . ALA A 1 219 ? -0.740 -11.223 -3.286 1.00 98.44 219 ALA A O 1
ATOM 1717 N N . THR A 1 220 ? -1.695 -9.829 -1.807 1.00 98.69 220 THR A N 1
ATOM 1718 C CA . THR A 1 220 ? -2.761 -9.375 -2.717 1.00 98.69 220 THR A CA 1
ATOM 1719 C C . THR A 1 220 ? -2.442 -8.023 -3.348 1.00 98.69 220 THR A C 1
ATOM 1721 O O . THR A 1 220 ? -3.067 -7.633 -4.335 1.00 98.69 220 THR A O 1
ATOM 1724 N N . LEU A 1 221 ? -1.442 -7.311 -2.817 1.00 98.81 221 LEU A N 1
ATOM 1725 C CA . LEU A 1 221 ? -0.940 -6.057 -3.367 1.00 98.81 221 LEU A CA 1
ATOM 1726 C C . LEU A 1 221 ? 0.578 -5.944 -3.164 1.00 98.81 221 LEU A C 1
ATOM 1728 O O . LEU A 1 221 ? 1.062 -5.944 -2.030 1.00 98.81 221 LEU A O 1
ATOM 1732 N N . ILE A 1 222 ? 1.317 -5.759 -4.259 1.00 98.62 222 ILE A N 1
ATOM 1733 C CA . ILE A 1 222 ? 2.777 -5.562 -4.259 1.00 98.62 222 ILE A CA 1
ATOM 1734 C C . ILE A 1 222 ? 3.143 -4.100 -4.538 1.00 98.62 222 ILE A C 1
ATOM 1736 O O . ILE A 1 222 ? 2.427 -3.399 -5.252 1.00 98.62 222 ILE A O 1
ATOM 1740 N N . ARG A 1 223 ? 4.268 -3.620 -3.992 1.00 98.44 223 ARG A N 1
ATOM 1741 C CA . ARG A 1 223 ? 4.679 -2.204 -4.075 1.00 98.44 223 ARG A CA 1
ATOM 1742 C C . ARG A 1 223 ? 6.005 -2.052 -4.816 1.00 98.44 223 ARG A C 1
ATOM 1744 O O . ARG A 1 223 ? 7.074 -2.199 -4.225 1.00 98.44 223 ARG A O 1
ATOM 1751 N N . VAL A 1 224 ? 5.970 -1.718 -6.104 1.00 98.19 224 VAL A N 1
ATOM 1752 C CA . VAL A 1 224 ? 7.173 -1.723 -6.955 1.00 98.19 224 VAL A CA 1
ATOM 1753 C C . VAL A 1 224 ? 7.532 -0.312 -7.414 1.00 98.19 224 VAL A C 1
ATOM 1755 O O . VAL A 1 224 ? 6.712 0.380 -8.004 1.00 98.19 224 VAL A O 1
ATOM 1758 N N . GLY A 1 225 ? 8.772 0.114 -7.144 1.00 97.31 225 GLY A N 1
ATOM 1759 C CA . GLY A 1 225 ? 9.288 1.429 -7.552 1.00 97.31 225 GLY A CA 1
ATOM 1760 C C . GLY A 1 225 ? 10.591 1.335 -8.338 1.00 97.31 225 GLY A C 1
ATOM 1761 O O . GLY A 1 225 ? 10.619 1.634 -9.526 1.00 97.31 225 GLY A O 1
ATOM 1762 N N . ARG A 1 226 ? 11.678 0.864 -7.706 1.00 96.19 226 ARG A N 1
ATOM 1763 C CA . ARG A 1 226 ? 13.010 0.811 -8.345 1.00 96.19 226 ARG A CA 1
ATOM 1764 C C . ARG A 1 226 ? 13.003 0.027 -9.657 1.00 96.19 226 ARG A C 1
ATOM 1766 O O . ARG A 1 226 ? 13.521 0.519 -10.648 1.00 96.19 226 ARG A O 1
ATOM 1773 N N . ALA A 1 227 ? 12.394 -1.157 -9.667 1.00 96.25 227 ALA A N 1
ATOM 1774 C CA . ALA A 1 227 ? 12.294 -1.978 -10.876 1.00 96.25 227 ALA A CA 1
ATOM 1775 C C . ALA A 1 227 ? 11.443 -1.334 -11.986 1.00 96.25 227 ALA A C 1
ATOM 1777 O O . ALA A 1 227 ? 11.600 -1.704 -13.140 1.00 96.25 227 ALA A O 1
ATOM 1778 N N . LEU A 1 228 ? 10.572 -0.372 -11.660 1.00 96.94 228 LEU A N 1
ATOM 1779 C CA . LEU A 1 228 ? 9.713 0.296 -12.636 1.00 96.94 228 LEU A CA 1
ATOM 1780 C C . LEU A 1 228 ? 10.446 1.440 -13.357 1.00 96.94 228 LEU A C 1
ATOM 1782 O O . LEU A 1 228 ? 10.370 1.550 -14.577 1.00 96.94 228 LEU A O 1
ATOM 1786 N N . PHE A 1 229 ? 11.204 2.253 -12.615 1.00 96.38 229 PHE A N 1
ATOM 1787 C CA . PHE A 1 229 ? 11.820 3.489 -13.128 1.00 96.38 229 PHE A CA 1
ATOM 1788 C C . PHE A 1 229 ? 13.326 3.389 -13.413 1.00 96.38 229 PHE A C 1
ATOM 1790 O O . PHE A 1 229 ? 13.961 4.382 -13.765 1.00 96.38 229 PHE A O 1
ATOM 1797 N N . ARG A 1 230 ? 13.934 2.208 -13.261 1.00 91.88 230 ARG A N 1
ATOM 1798 C CA . ARG A 1 230 ? 15.337 1.992 -13.637 1.00 91.88 230 ARG A CA 1
ATOM 1799 C C . ARG A 1 230 ? 15.461 1.869 -15.160 1.00 91.88 230 ARG A C 1
ATOM 1801 O O . ARG A 1 230 ? 14.725 1.099 -15.770 1.00 91.88 230 ARG A O 1
ATOM 1808 N N . LYS A 1 231 ? 16.390 2.628 -15.740 1.00 85.44 231 LYS A N 1
ATOM 1809 C CA . LYS A 1 231 ? 16.788 2.514 -17.150 1.00 85.44 231 LYS A CA 1
ATOM 1810 C C . LYS A 1 231 ? 17.702 1.318 -17.379 1.00 85.44 231 LYS A C 1
ATOM 1812 O O . LYS A 1 231 ? 18.488 1.006 -16.451 1.00 85.44 231 LYS A O 1
#

Radius of gyration: 17.12 Å; Cα contacts (8 Å, |Δi|>4): 442; chains: 1; bounding box: 39×39×50 Å

Secondary structure (DSSP, 8-state):
--TTHHHHHHHHHHHHHHHHHHHHHT-PPPEEEEE-TTS-HHHHHIIIIIT---EEEESSHHHHHHHHHTS-TTTPPEEEE-S---GGGHHHHTTT-SEEEEE--HHHHHHHHHHHHT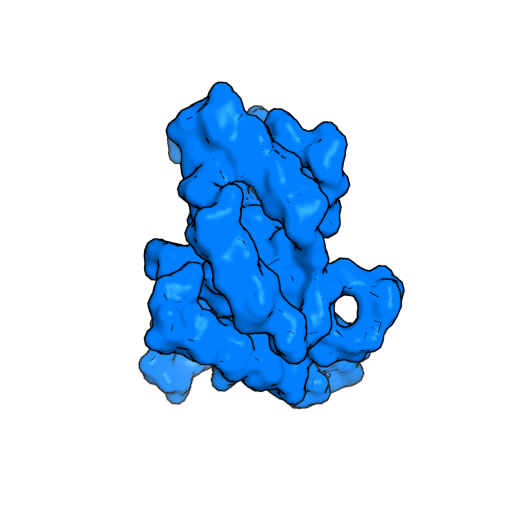TT--EEEEEEE-TT--TTS-SB-GGGHHHHHHHHHHH-TTEEEEEEEE-----SSSGGGHHHHHHHHHHHHHHHHTT---SS-EEE---TTTHHHHHHTT-SEEEESHHHH--

Nearest PDB structures (foldseek):
  7f8e-assembly3_C  TM=9.078E-01  e=1.228E-17  Fusobacterium nucleatum subsp. nucleatum ATCC 25586
  3r79-assembly3_A-2  TM=9.305E-01  e=2.258E-17  Agrobacterium fabrum str. C58
  7ygf-assembly3_C  TM=9.075E-01  e=3.063E-17  Fusobacterium nucleatum subsp. nucleatum ATCC 25586
  3cpg-assembly1_A  TM=8.779E-01  e=6.283E-18  Bifidobacterium adolescentis ATCC 15703
  5nm8-assembly2_B  TM=9.070E-01  e=2.178E-15  Synechococcus elongatus PCC 7942 = FACHB-805

pLDDT: mean 96.83, std 2.72, range [78.75, 98.88]